Protein AF-A0A940IV79-F1 (afdb_monomer)

Secondary structure (DSSP, 8-state):
-EEEEE-HHHHHHHHTT--HHHHHHHHHHHHHHHHHTT--EEEEE---HHHHTTSS--HHHHHHHHHHHHTT---EEHHHHHHHH-TTS-HHHHBSSSS-B-TTSTHHHHHHHHHHHHGGG-BPPP--TTGGGTTTEEEEEE--SBSPPEEEE-SS-EEEEB-TTS-EEEE-SEEEEEEEEEE-S-PPPEEEE-SS-EEEEE--BPPTTS-S-SSEEEEE----SSSPPEEESSEEEEEE---SSPPB--TT-B---SPPPP-GGGGGG--EEEEEEEEEE-

Mean predicted aligned error: 5.48 Å

Radius of gyration: 20.77 Å; Cα contacts (8 Å, |Δi|>4): 519; chains: 1; bounding box: 46×50×53 Å

Nearest PDB structures (foldseek):
  5fv7-assembly2_B  TM=5.376E-01  e=2.071E+00  Homo sapiens
  3ac0-assembly1_B  TM=3.856E-01  e=8.839E-01  Kluyveromyces marxianus
  7pjj-assembly1_A  TM=2.877E-01  e=6.137E-01  Streptomyces scabiei 87.22
  2tbv-assembly1_A  TM=2.022E-01  e=6.577E+00  Tomato bushy stunt virus

Sequence (282 aa):
MILWEYSLNEANYFANGLAGRVMMYHNRWLLEICRRRGYRVLPVLLYNKSEATGEEQSLYRGALADLLARYGLHSVDAQQLWLRDFSHLSADVLYRDNPHYSTETDFLRALAQAVLEQASQAVIPEAEAQAARYEGKDLQFLMPSAPTPIRFSNRILDCEIYPFADSLRINMSGRLLACLLLSTHREPPIRFETETQKRGPYAVQISRRESGPQVQLKHLIPWNPVNKPLTVEECLVVSACKVSRKPVVQHTLAWNGACPPETGADAAARGGMIGVLAEVAG

pLDDT: mean 90.5, std 9.29, range [48.69, 97.94]

Structure (mmCIF, N/CA/C/O backbone):
data_AF-A0A940IV79-F1
#
_entry.id   AF-A0A940IV79-F1
#
loop_
_atom_site.group_PDB
_atom_site.id
_atom_site.type_symbol
_atom_site.label_atom_id
_atom_site.label_alt_id
_atom_site.label_comp_id
_atom_site.label_asym_id
_atom_site.label_entity_id
_atom_site.label_seq_id
_atom_site.pdbx_PDB_ins_code
_atom_site.Cartn_x
_atom_site.Cartn_y
_atom_site.Cartn_z
_atom_site.occupancy
_atom_site.B_iso_or_equiv
_atom_site.auth_seq_id
_atom_site.auth_comp_id
_atom_site.auth_asym_id
_atom_site.auth_atom_id
_atom_site.pdbx_PDB_model_num
ATOM 1 N N . MET A 1 1 ? -7.058 -11.419 -15.614 1.00 87.00 1 MET A N 1
ATOM 2 C CA . MET A 1 1 ? -5.588 -11.279 -15.540 1.00 87.00 1 MET A CA 1
ATOM 3 C C . MET A 1 1 ? -5.284 -10.039 -14.727 1.00 87.00 1 MET A C 1
ATOM 5 O O . MET A 1 1 ? -6.031 -9.077 -14.847 1.00 87.00 1 MET A O 1
ATOM 9 N N . ILE A 1 2 ? -4.243 -10.078 -13.904 1.00 94.12 2 ILE A N 1
ATOM 10 C CA . ILE A 1 2 ? -3.758 -8.954 -13.107 1.00 94.12 2 ILE A CA 1
ATOM 11 C C . ILE A 1 2 ? -2.389 -8.561 -13.658 1.00 94.12 2 ILE A C 1
ATOM 13 O O . ILE A 1 2 ? -1.451 -9.355 -13.596 1.00 94.12 2 ILE A O 1
ATOM 17 N N . LEU A 1 3 ? -2.293 -7.351 -14.209 1.00 93.44 3 LEU A N 1
ATOM 18 C CA . LEU A 1 3 ? -1.009 -6.699 -14.448 1.00 93.44 3 LEU A CA 1
ATOM 19 C C . LEU A 1 3 ? -0.621 -6.008 -13.148 1.00 93.44 3 LEU A C 1
ATOM 21 O O . LEU A 1 3 ? -1.356 -5.148 -12.663 1.00 93.44 3 LEU A O 1
ATOM 25 N N . TRP A 1 4 ? 0.485 -6.435 -12.554 1.00 93.31 4 TRP A N 1
ATOM 26 C CA . TRP A 1 4 ? 0.929 -5.925 -11.268 1.00 93.31 4 TRP A CA 1
ATOM 27 C C . TRP A 1 4 ? 2.161 -5.052 -11.461 1.00 93.31 4 TRP A C 1
ATOM 29 O O . TRP A 1 4 ? 3.292 -5.527 -11.390 1.00 93.31 4 TRP A O 1
ATOM 39 N N . GLU A 1 5 ? 1.924 -3.772 -11.737 1.00 87.88 5 GLU A N 1
ATOM 40 C CA . GLU A 1 5 ? 2.971 -2.755 -11.712 1.00 87.88 5 GLU A CA 1
ATOM 41 C C . GLU A 1 5 ? 3.428 -2.551 -10.269 1.00 87.88 5 GLU A C 1
ATOM 43 O O . GLU A 1 5 ? 2.613 -2.270 -9.385 1.00 87.88 5 GLU A O 1
ATOM 48 N N . TYR A 1 6 ? 4.719 -2.743 -10.011 1.00 75.12 6 TYR A N 1
ATOM 49 C CA . TYR A 1 6 ? 5.217 -2.715 -8.645 1.00 75.12 6 TYR A CA 1
ATOM 50 C C . TYR A 1 6 ? 6.645 -2.191 -8.549 1.00 75.12 6 TYR A C 1
ATOM 52 O O . TYR A 1 6 ? 7.464 -2.532 -9.407 1.00 75.12 6 TYR A O 1
ATOM 60 N N . SER A 1 7 ? 6.924 -1.410 -7.481 1.00 69.12 7 SER A N 1
ATOM 61 C CA . SER A 1 7 ? 8.199 -1.287 -6.725 1.00 69.12 7 SER A CA 1
ATOM 62 C C . SER A 1 7 ? 8.635 0.134 -6.338 1.00 69.12 7 SER A C 1
ATOM 64 O O . SER A 1 7 ? 9.401 0.272 -5.384 1.00 69.12 7 SER A O 1
ATOM 66 N N . LEU A 1 8 ? 8.193 1.181 -7.044 1.00 74.62 8 LEU A N 1
ATOM 67 C CA . LEU A 1 8 ? 8.747 2.532 -6.857 1.00 74.62 8 LEU A CA 1
ATOM 68 C C . LEU A 1 8 ? 8.451 3.092 -5.460 1.00 74.62 8 LEU A C 1
ATOM 70 O O . LEU A 1 8 ? 9.335 3.609 -4.776 1.00 74.62 8 LEU A O 1
ATOM 74 N N . ASN A 1 9 ? 7.203 2.959 -5.009 1.00 79.12 9 ASN A N 1
ATOM 75 C CA . ASN A 1 9 ? 6.800 3.456 -3.697 1.00 79.12 9 ASN A CA 1
ATOM 76 C C . ASN A 1 9 ? 7.264 2.520 -2.583 1.00 79.12 9 ASN A C 1
ATOM 78 O O . ASN A 1 9 ? 7.611 2.972 -1.496 1.00 79.12 9 ASN A O 1
ATOM 82 N N . GLU A 1 10 ? 7.305 1.219 -2.837 1.00 82.75 10 GLU A N 1
ATOM 83 C CA . GLU A 1 10 ? 7.652 0.205 -1.850 1.00 82.75 10 GLU A CA 1
ATOM 84 C C . GLU A 1 10 ? 9.136 0.190 -1.506 1.00 82.75 10 GLU A C 1
ATOM 86 O O . GLU A 1 10 ? 9.466 0.101 -0.322 1.00 82.75 10 GLU A O 1
ATOM 91 N N . ALA A 1 11 ? 10.020 0.387 -2.487 1.00 82.12 11 ALA A N 1
ATOM 92 C CA . ALA A 1 11 ? 11.431 0.648 -2.218 1.00 82.12 11 ALA A CA 1
ATOM 93 C C . ALA A 1 11 ? 11.591 1.867 -1.291 1.00 82.12 11 ALA A C 1
ATOM 95 O O . ALA A 1 11 ? 12.295 1.795 -0.283 1.00 82.12 11 ALA A O 1
ATOM 96 N N . ASN A 1 12 ? 10.832 2.938 -1.543 1.00 83.12 12 ASN A N 1
ATOM 97 C CA . ASN A 1 12 ? 10.834 4.134 -0.703 1.00 83.12 12 ASN A CA 1
ATOM 98 C C . ASN A 1 12 ? 10.272 3.871 0.714 1.00 83.12 12 ASN A C 1
ATOM 100 O O . ASN A 1 12 ? 10.849 4.328 1.699 1.00 83.12 12 ASN A O 1
ATOM 104 N N . TYR A 1 13 ? 9.187 3.100 0.864 1.00 86.88 13 TYR A N 1
ATOM 105 C CA . TYR A 1 13 ? 8.686 2.683 2.184 1.00 86.88 13 TYR A CA 1
ATOM 106 C C . TYR A 1 13 ? 9.716 1.851 2.953 1.00 86.88 13 TYR A C 1
ATOM 108 O O . TYR A 1 13 ? 9.898 2.063 4.154 1.00 86.88 13 TYR A O 1
ATOM 116 N N . PHE A 1 14 ? 10.395 0.927 2.272 1.00 86.75 14 PHE A N 1
ATOM 117 C CA . PHE A 1 14 ? 11.437 0.095 2.862 1.00 86.75 14 PHE A CA 1
ATOM 118 C C . PHE A 1 14 ? 12.630 0.936 3.335 1.00 86.75 14 PHE A C 1
ATOM 120 O O . PHE A 1 14 ? 13.034 0.822 4.494 1.00 86.75 14 PHE A O 1
ATOM 127 N N . ALA A 1 15 ? 13.134 1.835 2.483 1.00 85.00 15 ALA A N 1
ATOM 128 C CA . ALA A 1 15 ? 14.218 2.761 2.813 1.00 85.00 15 ALA A CA 1
ATOM 129 C C . ALA A 1 15 ? 13.878 3.664 4.015 1.00 85.00 15 ALA A C 1
ATOM 131 O O . ALA A 1 15 ? 14.752 4.011 4.807 1.00 85.00 15 ALA A O 1
ATOM 132 N N . ASN A 1 16 ? 12.592 3.975 4.212 1.00 86.25 16 ASN A N 1
ATOM 133 C CA . ASN A 1 16 ? 12.091 4.785 5.325 1.00 86.25 16 ASN A CA 1
ATOM 134 C C . ASN A 1 16 ? 11.555 3.953 6.509 1.00 86.25 16 ASN A C 1
ATOM 136 O O . ASN A 1 16 ? 10.731 4.422 7.300 1.00 86.25 16 ASN A O 1
ATOM 140 N N . GLY A 1 17 ? 12.042 2.719 6.668 1.00 86.12 17 GLY A N 1
ATOM 141 C CA . GLY A 1 17 ? 11.885 1.940 7.898 1.00 86.12 17 GLY A CA 1
ATOM 142 C C . GLY A 1 17 ? 10.661 1.025 7.958 1.00 86.12 17 GLY A C 1
ATOM 143 O O . GLY A 1 17 ? 10.423 0.407 9.002 1.00 86.12 17 GLY A O 1
ATOM 144 N N . LEU A 1 18 ? 9.893 0.875 6.872 1.00 89.00 18 LEU A N 1
ATOM 145 C CA . LEU A 1 18 ? 8.909 -0.203 6.799 1.00 89.00 18 LEU A CA 1
ATOM 146 C C . LEU A 1 18 ? 9.639 -1.546 6.691 1.00 89.00 18 LEU A C 1
ATOM 148 O O . LEU A 1 18 ? 10.423 -1.790 5.777 1.00 89.00 18 LEU A O 1
ATOM 152 N N . ALA A 1 19 ? 9.370 -2.452 7.628 1.00 90.69 19 ALA A N 1
ATOM 153 C CA . ALA A 1 19 ? 10.053 -3.736 7.650 1.00 90.69 19 ALA A CA 1
ATOM 154 C C . ALA A 1 19 ? 9.708 -4.568 6.402 1.00 90.69 19 ALA A C 1
ATOM 156 O O . ALA A 1 19 ? 8.548 -4.927 6.197 1.00 90.69 19 ALA A O 1
ATOM 157 N N . GLY A 1 20 ? 10.716 -4.987 5.631 1.00 89.44 20 GLY A N 1
ATOM 158 C CA . GLY A 1 20 ? 10.512 -5.787 4.412 1.00 89.44 20 GLY A CA 1
ATOM 159 C C . GLY A 1 20 ? 9.700 -7.067 4.638 1.00 89.44 20 GLY A C 1
ATOM 160 O O . GLY A 1 20 ? 8.902 -7.458 3.793 1.00 89.44 20 GLY A O 1
ATOM 161 N N . ARG A 1 21 ? 9.791 -7.683 5.827 1.00 90.31 21 ARG A N 1
ATOM 162 C CA . ARG A 1 21 ? 8.959 -8.845 6.195 1.00 90.31 21 ARG A CA 1
ATOM 163 C C . ARG A 1 21 ? 7.459 -8.530 6.206 1.00 90.31 21 ARG A C 1
ATOM 165 O O . ARG A 1 21 ? 6.665 -9.412 5.892 1.00 90.31 21 ARG A O 1
ATOM 172 N N . VAL A 1 22 ? 7.078 -7.310 6.581 1.00 92.25 22 VAL A N 1
ATOM 173 C CA . VAL A 1 22 ? 5.685 -6.844 6.568 1.00 92.25 22 VAL A CA 1
ATOM 174 C C . VAL A 1 22 ? 5.217 -6.679 5.128 1.00 92.25 22 VAL A C 1
ATOM 176 O O . VAL A 1 22 ? 4.200 -7.251 4.753 1.00 92.25 22 VAL A O 1
ATOM 179 N N . MET A 1 23 ? 6.009 -6.011 4.291 1.00 90.56 23 MET A N 1
ATOM 180 C CA . MET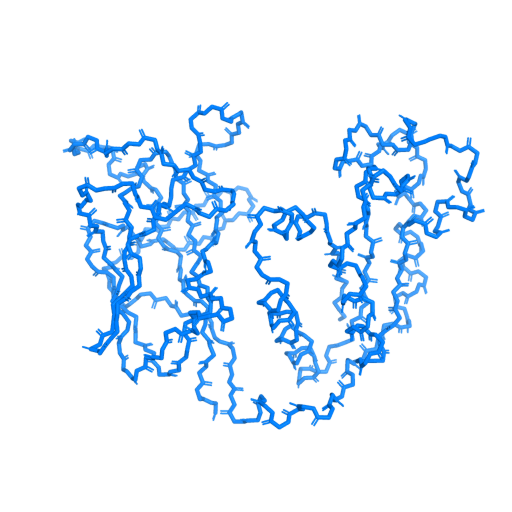 A 1 23 ? 5.701 -5.836 2.868 1.00 90.56 23 MET A CA 1
ATOM 181 C C . MET A 1 23 ? 5.559 -7.181 2.147 1.00 90.56 23 MET A C 1
ATOM 183 O O . MET A 1 23 ? 4.545 -7.448 1.509 1.00 90.56 23 MET A O 1
ATOM 187 N N . MET A 1 24 ? 6.517 -8.089 2.350 1.00 91.69 24 MET A N 1
ATOM 188 C CA . MET A 1 24 ? 6.461 -9.451 1.813 1.00 91.69 24 MET A CA 1
ATOM 189 C C . MET A 1 24 ? 5.250 -10.235 2.318 1.00 91.69 24 MET A C 1
ATOM 191 O O . MET A 1 24 ? 4.769 -11.138 1.641 1.00 91.69 24 MET A O 1
ATOM 195 N N . TYR A 1 25 ? 4.762 -9.945 3.522 1.00 92.94 25 TYR A N 1
ATOM 196 C CA . TYR A 1 25 ? 3.557 -10.582 4.031 1.00 92.94 25 TYR A CA 1
ATOM 197 C C . TYR A 1 25 ? 2.295 -10.087 3.305 1.00 92.94 25 TYR A C 1
ATOM 199 O O . TYR A 1 25 ? 1.450 -10.909 2.957 1.00 92.94 25 TYR A O 1
ATOM 207 N N . HIS A 1 26 ? 2.197 -8.787 3.015 1.00 92.94 26 HIS A N 1
ATOM 208 C CA . HIS A 1 26 ? 1.109 -8.232 2.205 1.00 92.94 26 HIS A CA 1
ATOM 209 C C . HIS A 1 26 ? 1.152 -8.734 0.753 1.00 92.94 26 HIS A C 1
ATOM 211 O O . HIS A 1 26 ? 0.119 -9.136 0.222 1.00 92.94 26 HIS A O 1
ATOM 217 N N . ASN A 1 27 ? 2.336 -8.816 0.140 1.00 93.00 27 ASN A N 1
ATOM 218 C CA . ASN A 1 27 ? 2.473 -9.339 -1.224 1.00 93.00 27 ASN A CA 1
ATOM 219 C C . ASN A 1 27 ? 2.078 -10.815 -1.320 1.00 93.00 27 ASN A C 1
ATOM 221 O O . ASN A 1 27 ? 1.390 -11.201 -2.257 1.00 93.00 27 ASN A O 1
ATOM 225 N N . ARG A 1 28 ? 2.430 -11.644 -0.328 1.00 94.00 28 ARG A N 1
ATOM 226 C CA . ARG A 1 28 ? 1.947 -13.034 -0.290 1.00 94.00 28 ARG A CA 1
ATOM 227 C C . ARG A 1 28 ? 0.422 -13.118 -0.212 1.00 94.00 28 ARG A C 1
ATOM 229 O O . ARG A 1 28 ? -0.157 -13.979 -0.857 1.00 94.00 28 ARG A O 1
ATOM 236 N N . TRP A 1 29 ? -0.230 -12.223 0.533 1.00 94.12 29 TRP A N 1
ATOM 237 C CA . TRP A 1 29 ? -1.694 -12.158 0.566 1.00 94.12 29 TRP A CA 1
ATOM 238 C C . TRP A 1 29 ? -2.297 -11.826 -0.803 1.00 94.12 29 TRP A C 1
ATOM 240 O O . TRP A 1 29 ? -3.264 -12.470 -1.202 1.00 94.12 29 TRP A O 1
ATOM 250 N N . LEU A 1 30 ? -1.711 -10.880 -1.546 1.00 93.88 30 LEU A N 1
ATOM 251 C CA . LEU A 1 30 ? -2.116 -10.595 -2.927 1.00 93.88 30 LEU A CA 1
ATOM 252 C C . LEU A 1 30 ? -2.011 -11.851 -3.806 1.00 93.88 30 LEU A C 1
ATOM 254 O O . LEU A 1 30 ? -2.980 -12.217 -4.469 1.00 93.88 30 LEU A O 1
ATOM 258 N N . LEU A 1 31 ? -0.861 -12.530 -3.777 1.00 94.81 31 LEU A N 1
ATOM 259 C CA . LEU A 1 31 ? -0.633 -13.736 -4.576 1.00 94.81 31 LEU A CA 1
ATOM 260 C C . LEU A 1 31 ? -1.580 -14.876 -4.184 1.00 94.81 31 LEU A C 1
ATOM 262 O O . LEU A 1 31 ? -2.115 -15.553 -5.060 1.00 94.81 31 LEU A O 1
ATOM 266 N N . GLU A 1 32 ? -1.855 -15.044 -2.892 1.00 94.88 32 GLU A N 1
ATOM 267 C CA . GLU A 1 32 ? -2.803 -16.040 -2.392 1.00 94.88 32 GLU A CA 1
ATOM 268 C C . GLU A 1 32 ? -4.239 -15.750 -2.855 1.00 94.88 32 GLU A C 1
ATOM 270 O O . GLU A 1 32 ? -4.947 -16.664 -3.282 1.00 94.88 32 GLU A O 1
ATOM 275 N N . ILE A 1 33 ? -4.670 -14.484 -2.845 1.00 94.00 33 ILE A N 1
ATOM 276 C CA . ILE A 1 33 ? -5.974 -14.082 -3.395 1.00 94.00 33 ILE A CA 1
ATOM 277 C C . ILE A 1 33 ? -6.039 -14.401 -4.888 1.00 94.00 33 ILE A C 1
ATOM 279 O O . ILE A 1 33 ? -7.025 -14.980 -5.351 1.00 94.00 33 ILE A O 1
ATOM 283 N N . CYS A 1 34 ? -4.998 -14.044 -5.644 1.00 95.69 34 CYS A N 1
ATOM 284 C CA . CYS A 1 34 ? -4.926 -14.336 -7.070 1.00 95.69 34 CYS A CA 1
ATOM 285 C C . CYS A 1 34 ? -5.004 -15.841 -7.335 1.00 95.69 34 CYS A C 1
ATOM 287 O O . CYS A 1 34 ? -5.813 -16.263 -8.158 1.00 95.69 34 CYS A O 1
ATOM 289 N N . ARG A 1 35 ? -4.248 -16.654 -6.591 1.00 95.19 35 ARG A N 1
ATOM 290 C CA . ARG A 1 35 ? -4.275 -18.115 -6.696 1.00 95.19 35 ARG A CA 1
ATOM 291 C C . ARG A 1 35 ? -5.670 -18.678 -6.440 1.00 95.19 35 ARG A C 1
ATOM 293 O O . ARG A 1 35 ? -6.202 -19.392 -7.286 1.00 95.19 35 ARG A O 1
ATOM 300 N N . ARG A 1 36 ? -6.288 -18.333 -5.306 1.00 93.44 36 ARG A N 1
ATOM 301 C CA . ARG A 1 36 ? -7.626 -18.829 -4.925 1.00 93.44 36 ARG A CA 1
ATOM 302 C C . ARG A 1 36 ? -8.706 -18.466 -5.930 1.00 93.44 36 ARG A C 1
ATOM 304 O O . ARG A 1 36 ? -9.619 -19.252 -6.153 1.00 93.44 36 ARG A O 1
ATOM 311 N N . ARG A 1 37 ? -8.608 -17.276 -6.524 1.00 94.81 37 ARG A N 1
ATOM 312 C CA . ARG A 1 37 ? -9.565 -16.784 -7.524 1.00 94.81 37 ARG A CA 1
ATOM 313 C C . ARG A 1 37 ? -9.222 -17.205 -8.955 1.00 94.81 37 ARG A C 1
ATOM 315 O O . ARG A 1 37 ? -9.928 -16.812 -9.878 1.00 94.81 37 ARG A O 1
ATOM 322 N N . GLY A 1 38 ? -8.146 -17.968 -9.163 1.00 96.06 38 GLY A N 1
ATOM 323 C CA . GLY A 1 38 ? -7.696 -18.379 -10.494 1.00 96.06 38 GLY A CA 1
ATOM 324 C C . GLY A 1 38 ? -7.222 -17.216 -11.373 1.00 96.06 38 GLY A C 1
ATOM 325 O O . GLY A 1 38 ? -7.258 -17.295 -12.602 1.00 96.06 38 GLY A O 1
ATOM 326 N N . TYR A 1 39 ? -6.795 -16.105 -10.771 1.00 97.38 39 TYR A N 1
ATOM 327 C CA . TYR A 1 39 ? -6.276 -14.963 -11.506 1.00 97.38 39 TYR A CA 1
ATOM 328 C C . TYR A 1 39 ? -4.827 -15.185 -11.918 1.00 97.38 39 TYR A C 1
ATOM 330 O O . TYR A 1 39 ? -3.935 -15.331 -11.087 1.00 97.38 39 TYR A O 1
ATOM 338 N N . ARG A 1 40 ? -4.601 -15.122 -13.232 1.00 97.50 40 ARG A N 1
ATOM 339 C CA . ARG A 1 40 ? -3.268 -15.057 -13.834 1.00 97.50 40 ARG A CA 1
ATOM 340 C C . ARG A 1 40 ? -2.622 -13.705 -13.528 1.00 97.50 40 ARG A C 1
ATOM 342 O O . ARG A 1 40 ? -3.280 -12.683 -13.744 1.00 97.50 40 ARG A O 1
ATOM 349 N N . VAL A 1 41 ? -1.376 -13.702 -13.066 1.00 97.50 41 VAL A N 1
ATOM 350 C CA . VAL A 1 41 ? -0.611 -12.516 -12.658 1.00 97.50 41 VAL A CA 1
ATOM 351 C C . VAL A 1 41 ? 0.608 -12.348 -13.563 1.00 97.50 41 VAL A C 1
ATOM 353 O O . VAL A 1 41 ? 1.312 -13.318 -13.836 1.00 97.50 41 VAL A O 1
ATOM 356 N N . LEU A 1 42 ? 0.855 -11.113 -14.004 1.00 97.31 42 LEU A N 1
ATOM 357 C CA . LEU A 1 42 ? 2.105 -10.690 -14.635 1.00 97.31 42 LEU A CA 1
ATOM 358 C C . LEU A 1 42 ? 2.669 -9.493 -13.854 1.00 97.31 42 LEU A C 1
ATOM 360 O O . LEU A 1 42 ? 2.128 -8.389 -13.963 1.00 97.31 42 LEU A O 1
ATOM 364 N N . PRO A 1 43 ? 3.717 -9.694 -13.042 1.00 96.50 43 PRO A N 1
ATOM 365 C CA . PRO A 1 43 ? 4.470 -8.605 -12.439 1.00 96.50 43 PRO A CA 1
ATOM 366 C C . PRO A 1 43 ? 5.181 -7.761 -13.504 1.00 96.50 43 PRO A C 1
ATOM 368 O O . PRO A 1 43 ? 5.817 -8.295 -14.415 1.00 96.50 43 PRO A O 1
ATOM 371 N N . VAL A 1 44 ? 5.107 -6.441 -13.351 1.00 95.88 44 VAL A N 1
ATOM 372 C CA . VAL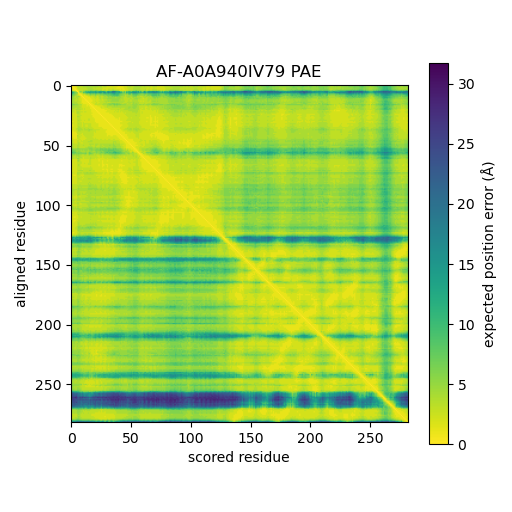 A 1 44 ? 5.842 -5.455 -14.149 1.00 95.88 44 VAL A CA 1
ATOM 373 C C . VAL A 1 44 ? 6.746 -4.680 -13.195 1.00 95.88 44 VAL A C 1
ATOM 375 O O . VAL A 1 44 ? 6.272 -3.913 -12.354 1.00 95.88 44 VAL A O 1
ATOM 378 N N . LEU A 1 45 ? 8.051 -4.931 -13.288 1.00 94.38 45 LEU A N 1
ATOM 379 C CA . LEU A 1 45 ? 9.061 -4.358 -12.405 1.00 94.38 45 LEU A CA 1
ATOM 380 C C . LEU A 1 45 ? 9.564 -3.041 -12.989 1.00 94.38 45 LEU A C 1
ATOM 382 O O . LEU A 1 45 ? 10.259 -3.024 -14.005 1.00 94.38 45 LEU A O 1
ATOM 386 N N . LEU A 1 46 ? 9.213 -1.945 -12.325 1.00 93.44 46 LEU A N 1
ATOM 387 C CA . LEU A 1 46 ? 9.724 -0.605 -12.621 1.00 93.44 46 LEU A CA 1
ATOM 388 C C . LEU A 1 46 ? 10.916 -0.273 -11.726 1.00 93.44 46 LEU A C 1
ATOM 390 O O . LEU A 1 46 ? 11.146 -0.957 -10.738 1.00 93.44 46 LEU A O 1
ATOM 394 N N . TYR A 1 47 ? 11.682 0.763 -12.045 1.00 91.88 47 TYR A N 1
ATOM 395 C CA . TYR A 1 47 ? 12.844 1.176 -11.252 1.00 91.88 47 TYR A CA 1
ATOM 396 C C . TYR A 1 47 ? 12.909 2.692 -11.199 1.00 91.88 47 TYR A C 1
ATOM 398 O O . TYR A 1 47 ? 12.667 3.343 -12.217 1.00 91.88 47 TYR A O 1
ATOM 406 N N . ASN A 1 48 ? 13.226 3.255 -10.033 1.00 91.00 48 ASN A N 1
ATOM 407 C CA . ASN A 1 48 ? 13.594 4.665 -9.982 1.00 91.00 48 ASN A CA 1
ATOM 408 C C . ASN A 1 48 ? 14.996 4.817 -10.606 1.00 91.00 48 ASN A C 1
ATOM 410 O O . ASN A 1 48 ? 15.710 3.828 -10.807 1.00 91.00 48 ASN A O 1
ATOM 414 N N . LYS A 1 49 ? 15.385 6.043 -10.948 1.00 92.56 49 LYS A N 1
ATOM 415 C CA . LYS A 1 49 ? 16.670 6.303 -11.600 1.00 92.56 49 LYS A CA 1
ATOM 416 C C . LYS A 1 49 ? 17.846 5.786 -10.759 1.00 92.56 49 LYS A C 1
ATOM 418 O O . LYS A 1 49 ? 18.703 5.108 -11.315 1.00 92.56 49 LYS A O 1
ATOM 423 N N . SER A 1 50 ? 17.863 6.055 -9.449 1.00 90.50 50 SER A N 1
ATOM 424 C CA . SER A 1 50 ? 18.952 5.652 -8.543 1.00 90.50 50 SER A CA 1
ATOM 425 C C . SER A 1 50 ? 19.129 4.131 -8.436 1.00 90.50 50 SER A C 1
ATOM 427 O O . SER A 1 50 ? 20.256 3.639 -8.429 1.00 90.50 50 SER A O 1
ATOM 429 N N . GLU A 1 51 ? 18.042 3.361 -8.397 1.00 89.44 51 GLU A N 1
ATOM 430 C CA . GLU A 1 51 ? 18.074 1.895 -8.438 1.00 89.44 51 GLU A CA 1
ATOM 431 C C . GLU A 1 51 ? 18.544 1.401 -9.812 1.00 89.44 51 GLU A C 1
ATOM 433 O O . GLU A 1 51 ? 19.365 0.487 -9.900 1.00 89.44 51 GLU A O 1
ATOM 438 N N . ALA A 1 52 ? 18.043 2.008 -10.893 1.00 89.88 52 ALA A N 1
ATOM 439 C CA . ALA A 1 52 ? 18.346 1.579 -12.253 1.00 89.88 52 ALA A CA 1
ATOM 440 C C . ALA A 1 52 ? 19.821 1.808 -12.634 1.00 89.88 52 ALA A C 1
ATOM 442 O O . ALA A 1 52 ? 20.375 1.017 -13.401 1.00 89.88 52 ALA A O 1
ATOM 443 N N . THR A 1 53 ? 20.462 2.851 -12.093 1.00 90.38 53 THR A N 1
ATOM 444 C CA . THR A 1 53 ? 21.896 3.145 -12.281 1.00 90.38 53 THR A CA 1
ATOM 445 C C . THR A 1 53 ? 22.807 2.440 -11.274 1.00 90.38 53 THR A C 1
ATOM 447 O O . THR A 1 53 ? 24.026 2.466 -11.437 1.00 90.38 53 THR A O 1
ATOM 450 N N . GLY A 1 54 ? 22.244 1.791 -10.250 1.00 87.50 54 GLY A N 1
ATOM 451 C CA . GLY A 1 54 ? 23.002 1.131 -9.186 1.00 87.50 54 GLY A CA 1
ATOM 452 C C . GLY A 1 54 ? 23.560 2.077 -8.117 1.00 87.50 54 GLY A C 1
ATOM 453 O O . GLY A 1 54 ? 24.345 1.636 -7.277 1.00 87.50 54 GLY A O 1
ATOM 454 N N . GLU A 1 55 ? 23.156 3.351 -8.117 1.00 87.12 55 GLU A N 1
ATOM 455 C CA . GLU A 1 55 ? 23.463 4.308 -7.043 1.00 87.12 55 GLU A CA 1
ATOM 456 C C . GLU A 1 55 ? 22.816 3.892 -5.714 1.00 87.12 55 GLU A C 1
ATOM 458 O O . GLU A 1 55 ? 23.388 4.110 -4.645 1.00 87.12 55 GLU A O 1
ATOM 463 N N . GLU A 1 56 ? 21.645 3.255 -5.777 1.00 84.25 56 GLU A N 1
ATOM 464 C CA . GLU A 1 56 ? 20.930 2.725 -4.621 1.00 84.25 56 GLU A CA 1
ATOM 465 C C . GLU A 1 56 ? 20.700 1.216 -4.756 1.00 84.25 56 GLU A C 1
ATOM 467 O O . GLU A 1 56 ? 20.139 0.730 -5.738 1.00 84.25 56 GLU A O 1
ATOM 472 N N . GLN A 1 57 ? 21.104 0.457 -3.735 1.00 81.75 57 GLN A N 1
ATOM 473 C CA . GLN A 1 57 ? 20.817 -0.973 -3.653 1.00 81.75 57 GLN A CA 1
ATOM 474 C C . GLN A 1 57 ? 19.613 -1.227 -2.750 1.00 81.75 57 GLN A C 1
ATOM 476 O O . GLN A 1 57 ? 19.670 -1.077 -1.528 1.00 81.75 57 GLN A O 1
ATOM 481 N N . SER A 1 58 ? 18.521 -1.679 -3.354 1.00 81.62 58 SER A N 1
ATOM 482 C CA . SER A 1 58 ? 17.287 -1.989 -2.645 1.00 81.62 58 SER A CA 1
ATOM 483 C C . SER A 1 58 ? 17.248 -3.467 -2.250 1.00 81.62 58 SER A C 1
ATOM 485 O O . SER A 1 58 ? 16.941 -4.340 -3.062 1.00 81.62 58 SER A O 1
ATOM 487 N N . LEU A 1 59 ? 17.514 -3.773 -0.971 1.00 83.06 59 LEU A N 1
ATOM 488 C CA . LEU A 1 59 ? 17.385 -5.140 -0.419 1.00 83.06 59 LEU A CA 1
ATOM 489 C C . LEU A 1 59 ? 15.980 -5.727 -0.625 1.00 83.06 59 LEU A C 1
ATOM 491 O O . LEU A 1 59 ? 15.789 -6.944 -0.664 1.00 83.06 59 LEU A O 1
ATOM 495 N N . TYR A 1 60 ? 14.991 -4.850 -0.773 1.00 86.00 60 TYR A N 1
ATOM 496 C CA . TYR A 1 60 ? 13.624 -5.208 -1.096 1.00 86.00 60 TYR A CA 1
ATOM 497 C C . TYR A 1 60 ? 13.506 -5.938 -2.450 1.00 86.00 60 TYR A C 1
ATOM 499 O O . TYR A 1 60 ? 12.704 -6.865 -2.570 1.00 86.00 60 TYR A O 1
ATOM 507 N N . ARG A 1 61 ? 14.333 -5.586 -3.446 1.00 86.81 61 ARG A N 1
ATOM 508 C CA . ARG A 1 61 ? 14.313 -6.187 -4.793 1.00 86.81 61 ARG A CA 1
ATOM 509 C C . ARG A 1 61 ? 14.653 -7.665 -4.774 1.00 86.81 61 ARG A C 1
ATOM 511 O O . ARG A 1 61 ? 13.909 -8.454 -5.347 1.00 86.81 61 ARG A O 1
ATOM 518 N N . GLY A 1 62 ? 15.720 -8.038 -4.066 1.00 88.44 62 GLY A N 1
ATOM 519 C CA . GLY A 1 62 ? 16.103 -9.443 -3.910 1.00 88.44 62 GLY A CA 1
ATOM 520 C C . GLY A 1 62 ? 14.978 -10.255 -3.266 1.00 88.44 62 GLY A C 1
ATOM 521 O O . GLY A 1 62 ? 14.563 -11.280 -3.797 1.00 88.44 62 GLY A O 1
ATOM 522 N N . ALA A 1 63 ? 14.386 -9.731 -2.188 1.00 90.06 63 ALA A N 1
ATOM 523 C CA . ALA A 1 63 ? 13.269 -10.394 -1.515 1.00 90.06 63 ALA A CA 1
ATOM 524 C C . ALA A 1 63 ? 12.021 -10.543 -2.409 1.00 90.06 63 ALA A C 1
ATOM 526 O O . ALA A 1 63 ? 11.327 -11.560 -2.318 1.00 90.06 63 ALA A O 1
ATOM 527 N N . LEU A 1 64 ? 11.729 -9.547 -3.255 1.00 91.94 64 LEU A N 1
ATOM 528 C CA . LEU A 1 64 ? 10.632 -9.607 -4.219 1.00 91.94 64 LEU A CA 1
ATOM 529 C C . LEU A 1 64 ? 10.923 -10.618 -5.334 1.00 91.94 64 LEU A C 1
ATOM 531 O O . LEU A 1 64 ? 10.055 -11.436 -5.619 1.00 91.94 64 LEU A O 1
ATOM 535 N N . ALA A 1 65 ? 12.121 -10.607 -5.921 1.00 92.00 65 ALA A N 1
ATOM 536 C CA . ALA A 1 65 ? 12.519 -11.563 -6.955 1.00 92.00 65 ALA A CA 1
ATOM 537 C C . ALA A 1 65 ? 12.406 -13.009 -6.448 1.00 92.00 65 ALA A C 1
ATOM 539 O O . ALA A 1 65 ? 11.760 -13.843 -7.083 1.00 92.00 65 ALA A O 1
ATOM 540 N N . ASP A 1 66 ? 12.914 -13.274 -5.241 1.00 92.56 66 ASP A N 1
ATOM 541 C CA . ASP A 1 66 ? 12.783 -14.577 -4.589 1.00 92.56 66 ASP A CA 1
ATOM 542 C C . ASP A 1 66 ? 11.315 -14.957 -4.347 1.00 92.56 66 ASP A C 1
ATOM 544 O O . ASP A 1 66 ? 10.943 -16.128 -4.425 1.00 92.56 66 ASP A O 1
ATOM 548 N N . LEU A 1 67 ? 10.463 -13.984 -4.002 1.00 93.00 67 LEU A N 1
ATOM 549 C CA . LEU A 1 67 ? 9.032 -14.218 -3.828 1.00 93.00 67 LEU A CA 1
ATOM 550 C C . LEU A 1 67 ? 8.361 -14.586 -5.151 1.00 93.00 67 LEU A C 1
ATOM 552 O O . LEU A 1 67 ? 7.627 -15.566 -5.178 1.00 93.00 67 LEU A O 1
ATOM 556 N N . LEU A 1 68 ? 8.613 -13.841 -6.226 1.00 94.44 68 LEU A N 1
ATOM 557 C CA . LEU A 1 68 ? 8.034 -14.124 -7.540 1.00 94.44 68 LEU A CA 1
ATOM 558 C C . LEU A 1 68 ? 8.441 -15.516 -8.033 1.00 94.44 68 LEU A C 1
ATOM 560 O O . LEU A 1 68 ? 7.575 -16.301 -8.416 1.00 94.44 68 LEU A O 1
ATOM 564 N N . ALA A 1 69 ? 9.727 -15.860 -7.910 1.00 94.56 69 ALA A N 1
ATOM 565 C CA . ALA A 1 69 ? 10.246 -17.170 -8.289 1.00 94.56 69 ALA A CA 1
ATOM 566 C C . ALA A 1 69 ? 9.576 -18.316 -7.511 1.00 94.56 69 ALA A C 1
ATOM 568 O O . ALA A 1 69 ? 9.169 -19.309 -8.108 1.00 94.56 69 ALA A O 1
ATOM 569 N N . ARG A 1 70 ? 9.389 -18.170 -6.189 1.00 93.50 70 ARG A N 1
ATOM 570 C CA . ARG A 1 70 ? 8.705 -19.185 -5.360 1.00 93.50 70 ARG A CA 1
ATOM 571 C C . ARG A 1 70 ? 7.238 -19.415 -5.730 1.00 93.50 70 ARG A C 1
ATOM 573 O O . ARG A 1 70 ? 6.703 -20.456 -5.372 1.00 93.50 70 ARG A O 1
ATOM 580 N N . TYR A 1 71 ? 6.594 -18.450 -6.381 1.00 94.69 71 TYR A N 1
ATOM 581 C CA . TYR A 1 71 ? 5.205 -18.548 -6.838 1.00 94.69 71 TYR A CA 1
ATOM 582 C C . TYR A 1 71 ? 5.110 -18.854 -8.344 1.00 94.69 71 TYR A C 1
ATOM 584 O O . TYR A 1 71 ? 4.027 -18.731 -8.917 1.00 94.69 71 TYR A O 1
ATOM 592 N N . GLY A 1 72 ? 6.224 -19.227 -8.989 1.00 95.12 72 GLY A N 1
ATOM 593 C CA . GLY A 1 72 ? 6.267 -19.572 -10.413 1.00 95.12 72 GLY A CA 1
ATOM 594 C C . GLY A 1 72 ? 6.018 -18.385 -11.349 1.00 95.12 72 GLY A C 1
ATOM 595 O O . GLY A 1 72 ? 5.591 -18.576 -12.484 1.00 95.12 72 GLY A O 1
ATOM 596 N N . LEU A 1 73 ? 6.225 -17.148 -10.886 1.00 95.44 73 LEU A N 1
ATOM 597 C CA . LEU A 1 73 ? 5.918 -15.947 -11.661 1.00 95.44 73 LEU A CA 1
ATOM 598 C C . LEU A 1 73 ? 7.128 -15.470 -12.468 1.00 95.44 73 LEU A C 1
ATOM 600 O O . LEU A 1 73 ? 8.207 -15.244 -11.923 1.00 95.44 73 LEU A O 1
ATOM 604 N N . HIS A 1 74 ? 6.903 -15.224 -13.757 1.00 93.88 74 HIS A N 1
ATOM 605 C CA . HIS A 1 74 ? 7.812 -14.476 -14.625 1.00 93.88 74 HIS A CA 1
ATOM 606 C C . HIS A 1 74 ? 7.404 -13.006 -14.655 1.00 93.88 74 HIS A C 1
ATOM 608 O O . HIS A 1 74 ? 6.215 -12.706 -14.577 1.00 93.88 74 HIS A O 1
ATOM 614 N N . SER A 1 75 ? 8.366 -12.096 -14.782 1.00 95.25 75 SER A N 1
ATOM 615 C CA . SER A 1 75 ? 8.118 -10.654 -14.755 1.00 95.25 75 SER A CA 1
ATOM 616 C C . SER A 1 75 ? 8.628 -9.953 -16.004 1.00 95.25 75 SER A C 1
ATOM 618 O O . SER A 1 75 ? 9.678 -10.313 -16.533 1.00 95.25 75 SER A O 1
ATOM 620 N N . VAL A 1 76 ? 7.943 -8.880 -16.395 1.00 96.44 76 VAL A N 1
ATOM 621 C CA . VAL A 1 76 ? 8.491 -7.897 -17.335 1.00 96.44 76 VAL A CA 1
ATOM 622 C C . VAL A 1 76 ? 9.354 -6.927 -16.544 1.00 96.44 76 VAL A C 1
ATOM 624 O O . VAL A 1 76 ? 8.860 -6.273 -15.628 1.00 96.44 76 VAL A O 1
ATOM 627 N N . ASP A 1 77 ? 10.636 -6.841 -16.882 1.00 95.00 77 ASP A N 1
ATOM 628 C CA . ASP A 1 77 ? 11.603 -6.012 -16.167 1.00 95.00 77 ASP A CA 1
ATOM 629 C C . ASP A 1 77 ? 12.011 -4.793 -17.009 1.00 95.00 77 ASP A C 1
ATOM 631 O O . ASP A 1 77 ? 12.599 -4.923 -18.087 1.00 95.00 77 ASP A O 1
ATOM 635 N N . ALA A 1 78 ? 11.688 -3.596 -16.513 1.00 95.12 78 ALA A N 1
ATOM 636 C CA . ALA A 1 78 ? 11.972 -2.344 -17.206 1.00 95.12 78 ALA A CA 1
ATOM 637 C C . ALA A 1 78 ? 13.479 -2.046 -17.310 1.00 95.12 78 ALA A C 1
ATOM 639 O O . ALA A 1 78 ? 13.913 -1.473 -18.308 1.00 95.12 78 ALA A O 1
ATOM 640 N N . GLN A 1 79 ? 14.291 -2.449 -16.327 1.00 93.81 79 GLN A N 1
ATOM 641 C CA . GLN A 1 79 ? 15.742 -2.264 -16.379 1.00 93.81 79 GLN A CA 1
ATOM 642 C C . GLN A 1 79 ? 16.363 -3.189 -17.430 1.00 93.81 79 GLN A C 1
ATOM 644 O O . GLN A 1 79 ? 17.193 -2.745 -18.219 1.00 93.81 79 GLN A O 1
ATOM 649 N N . GLN A 1 80 ? 15.927 -4.449 -17.507 1.00 95.06 80 GLN A N 1
ATOM 650 C CA . GLN A 1 80 ? 16.391 -5.363 -18.556 1.00 95.06 80 GLN A CA 1
ATOM 651 C C . GLN A 1 80 ? 16.002 -4.872 -19.953 1.00 95.06 80 GLN A C 1
ATOM 653 O O . GLN A 1 80 ? 16.825 -4.921 -20.866 1.00 95.06 80 GLN A O 1
ATOM 658 N N . LEU A 1 81 ? 14.777 -4.360 -20.118 1.00 96.81 81 LEU A N 1
ATOM 659 C CA . LEU A 1 81 ? 14.344 -3.747 -21.375 1.00 96.81 81 LEU A CA 1
ATOM 660 C C . LEU A 1 81 ? 15.221 -2.545 -21.741 1.00 96.81 81 LEU A C 1
ATOM 662 O O . LEU A 1 81 ? 15.645 -2.424 -22.891 1.00 96.81 81 LEU A O 1
ATOM 666 N N . TRP A 1 82 ? 15.520 -1.680 -20.766 1.00 96.88 82 TRP A N 1
ATOM 667 C CA . TRP A 1 82 ? 16.399 -0.537 -20.982 1.00 96.88 82 TRP A CA 1
ATOM 668 C C . TRP A 1 82 ? 17.782 -0.989 -21.452 1.00 96.88 82 TRP A C 1
ATOM 670 O O . TRP A 1 82 ? 18.237 -0.555 -22.505 1.00 96.88 82 TRP A O 1
ATOM 680 N N . LEU A 1 83 ? 18.421 -1.909 -20.729 1.00 95.94 83 LEU A N 1
ATOM 681 C CA . LEU A 1 83 ? 19.761 -2.396 -21.061 1.00 95.94 83 LEU A CA 1
ATOM 682 C C . LEU A 1 83 ? 19.823 -3.106 -22.422 1.00 95.94 83 LEU A C 1
ATOM 684 O O . LEU A 1 83 ? 20.841 -3.023 -23.108 1.00 95.94 83 LEU A O 1
ATOM 688 N N . ARG A 1 84 ? 18.751 -3.798 -22.822 1.00 96.94 84 ARG A N 1
ATOM 689 C CA . ARG A 1 84 ? 18.698 -4.545 -24.083 1.00 96.94 84 ARG A CA 1
ATOM 690 C C . ARG A 1 84 ? 18.454 -3.641 -25.292 1.00 96.94 84 ARG A C 1
ATOM 692 O O . ARG A 1 84 ? 19.221 -3.702 -26.248 1.00 96.94 84 ARG A O 1
ATOM 699 N N . ASP A 1 85 ? 17.419 -2.802 -25.237 1.00 97.44 85 ASP A N 1
ATOM 700 C CA . ASP A 1 85 ? 16.891 -2.112 -26.426 1.00 97.44 85 ASP A CA 1
ATOM 701 C C . ASP A 1 85 ? 17.132 -0.592 -26.398 1.00 97.44 85 ASP A C 1
ATOM 703 O O . ASP A 1 85 ? 17.127 0.069 -27.436 1.00 97.44 85 ASP A O 1
ATOM 707 N N . PHE A 1 86 ? 17.383 -0.023 -25.216 1.00 97.31 86 PHE A N 1
ATOM 708 C CA . PHE A 1 86 ? 17.515 1.422 -24.998 1.00 97.31 86 PHE A CA 1
ATOM 709 C C . PHE A 1 86 ? 18.840 1.812 -24.323 1.00 97.31 86 PHE A C 1
ATOM 711 O O . PHE A 1 86 ? 18.953 2.910 -23.785 1.00 97.31 86 PHE A O 1
ATOM 718 N N . SER A 1 87 ? 19.870 0.959 -24.370 1.00 95.56 87 SER A N 1
ATOM 719 C CA . SER A 1 87 ? 21.177 1.213 -23.729 1.00 95.56 87 SER A CA 1
ATOM 720 C C . SER A 1 87 ? 21.931 2.416 -24.302 1.00 95.56 87 SER A C 1
ATOM 722 O O . SER A 1 87 ? 22.862 2.921 -23.681 1.00 95.56 87 SER A O 1
ATOM 724 N N . HIS A 1 88 ? 21.508 2.905 -25.469 1.00 96.12 88 HIS A N 1
ATOM 725 C CA . HIS A 1 88 ? 21.973 4.155 -26.064 1.00 96.12 88 HIS A CA 1
ATOM 726 C C . HIS A 1 88 ? 21.443 5.407 -25.337 1.00 96.12 88 HIS A C 1
ATOM 728 O O . HIS A 1 88 ? 22.017 6.484 -25.492 1.00 96.12 88 HIS A O 1
ATOM 734 N N . LEU A 1 89 ? 20.361 5.290 -24.557 1.00 96.50 89 LEU A N 1
ATOM 735 C CA . LEU A 1 89 ? 19.847 6.367 -23.715 1.00 96.50 89 LEU A CA 1
ATOM 736 C C . LEU A 1 89 ? 20.593 6.384 -22.382 1.00 96.50 89 LEU A C 1
ATOM 738 O O . LEU A 1 89 ? 20.634 5.380 -21.668 1.00 96.50 89 LEU A O 1
ATOM 742 N N . SER A 1 90 ? 21.127 7.548 -22.011 1.00 96.56 90 SER A N 1
ATOM 743 C CA . SER A 1 90 ? 21.611 7.763 -20.650 1.00 96.56 90 SER A CA 1
ATOM 744 C C . SER A 1 90 ? 20.443 7.796 -19.660 1.00 96.56 90 SER A C 1
ATOM 746 O O . SER A 1 90 ? 19.299 8.087 -20.022 1.00 96.56 90 SER A O 1
ATOM 748 N N . ALA A 1 91 ? 20.738 7.556 -18.381 1.00 95.69 91 ALA A N 1
ATOM 749 C CA . ALA A 1 91 ? 19.738 7.628 -17.317 1.00 95.69 91 ALA A CA 1
ATOM 750 C C . ALA A 1 91 ? 19.043 9.003 -17.254 1.00 95.69 91 ALA A C 1
ATOM 752 O O . ALA A 1 91 ? 17.846 9.074 -17.003 1.00 95.69 91 ALA A O 1
ATOM 753 N N . ASP A 1 92 ? 19.774 10.090 -17.521 1.00 96.50 92 ASP A N 1
ATOM 754 C CA . ASP A 1 92 ? 19.234 11.459 -17.538 1.00 96.50 92 ASP A CA 1
ATOM 755 C C . ASP A 1 92 ? 18.240 11.717 -18.676 1.00 96.50 92 ASP A C 1
ATOM 757 O O . ASP A 1 92 ? 17.418 12.622 -18.576 1.00 96.50 92 ASP A O 1
ATOM 761 N N . VAL A 1 93 ? 18.313 10.947 -19.764 1.00 97.00 93 VAL A N 1
ATOM 762 C CA . VAL A 1 93 ? 17.356 11.038 -20.876 1.00 97.00 93 VAL A CA 1
ATOM 763 C C . VAL A 1 93 ? 16.167 10.113 -20.635 1.00 97.00 93 VAL A C 1
ATOM 765 O O . VAL A 1 93 ? 15.026 10.473 -20.926 1.00 97.00 93 VAL A O 1
ATOM 768 N N . LEU A 1 94 ? 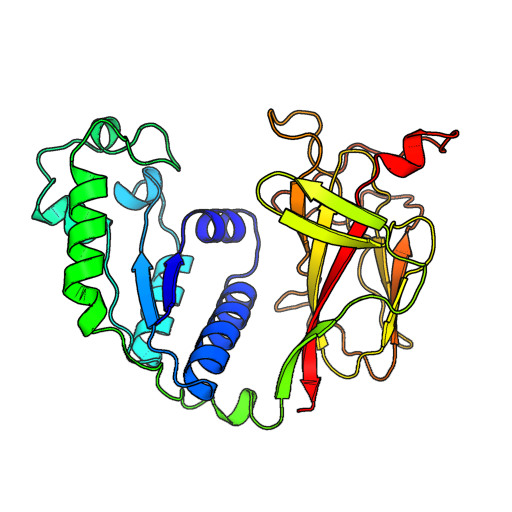16.423 8.924 -20.083 1.00 96.75 94 LEU A N 1
ATOM 769 C CA . LEU A 1 94 ? 15.388 7.939 -19.784 1.00 96.75 94 LEU A CA 1
ATOM 770 C C . LEU A 1 94 ? 14.436 8.401 -18.671 1.00 96.75 94 LEU A C 1
ATOM 772 O O . LEU A 1 94 ? 13.259 8.043 -18.684 1.00 96.75 94 LEU A O 1
ATOM 776 N N . TYR A 1 95 ? 14.928 9.195 -17.721 1.00 96.69 95 TYR A N 1
ATOM 777 C CA . TYR A 1 95 ? 14.184 9.662 -16.555 1.00 96.69 95 TYR A CA 1
ATOM 778 C C . TYR A 1 95 ? 14.014 11.181 -16.568 1.00 96.69 95 TYR A C 1
ATOM 780 O O . TYR A 1 95 ? 14.972 11.917 -16.773 1.00 96.69 95 TYR A O 1
ATOM 788 N N . ARG A 1 96 ? 12.799 11.662 -16.279 1.00 95.69 96 ARG A N 1
ATOM 789 C CA . ARG A 1 96 ? 12.539 13.096 -16.060 1.00 95.69 96 ARG A CA 1
ATOM 790 C C . ARG A 1 96 ? 13.072 13.549 -14.702 1.00 95.69 96 ARG A C 1
ATOM 792 O O . ARG A 1 96 ? 13.607 14.642 -14.556 1.00 95.69 96 ARG A O 1
ATOM 799 N N . ASP A 1 97 ? 12.856 12.713 -13.698 1.00 92.25 97 ASP A N 1
ATOM 800 C CA . ASP A 1 97 ? 13.282 12.886 -12.315 1.00 92.25 97 ASP A CA 1
ATOM 801 C C . ASP A 1 97 ? 13.475 11.487 -11.697 1.00 92.25 97 ASP A C 1
ATOM 803 O O . ASP A 1 97 ? 13.273 10.483 -12.379 1.00 92.25 97 ASP A O 1
ATOM 807 N N . ASN A 1 98 ? 13.906 11.387 -10.434 1.00 90.12 98 ASN A N 1
ATOM 808 C CA . ASN A 1 98 ? 14.235 10.078 -9.856 1.00 90.12 98 ASN A CA 1
ATOM 809 C C . ASN A 1 98 ? 13.079 9.048 -9.948 1.00 90.12 98 ASN A C 1
ATOM 811 O O . ASN A 1 98 ? 13.328 7.941 -10.420 1.00 90.12 98 ASN A O 1
ATOM 815 N N . PRO A 1 99 ? 11.831 9.357 -9.538 1.00 89.56 99 PRO A N 1
ATOM 816 C CA . PRO A 1 99 ? 10.726 8.397 -9.630 1.00 89.56 99 PRO A CA 1
ATOM 817 C C . PRO A 1 99 ? 10.046 8.288 -11.005 1.00 89.56 99 PRO A C 1
ATOM 819 O O . PRO A 1 99 ? 9.324 7.313 -11.211 1.00 89.56 99 PRO A O 1
ATOM 822 N N . HIS A 1 100 ? 10.208 9.245 -11.927 1.00 91.88 100 HIS A N 1
ATOM 823 C CA . HIS A 1 100 ? 9.441 9.263 -13.180 1.00 91.88 100 HIS A CA 1
AT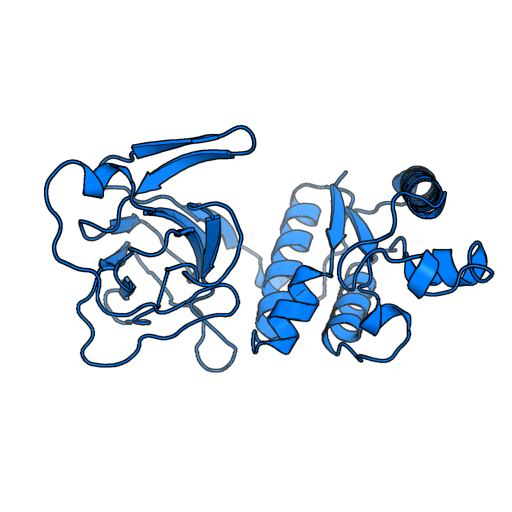OM 824 C C . HIS A 1 100 ? 10.305 9.062 -14.430 1.00 91.88 100 HIS A C 1
ATOM 826 O O . HIS A 1 100 ? 11.203 9.853 -14.728 1.00 91.88 100 HIS A O 1
ATOM 832 N N . TYR A 1 101 ? 9.939 8.061 -15.234 1.00 94.69 101 TYR A N 1
ATOM 833 C CA . TYR A 1 101 ? 10.411 7.927 -16.613 1.00 94.69 101 TYR A CA 1
ATOM 834 C C . TYR A 1 101 ? 10.038 9.157 -17.454 1.00 94.69 101 TYR A C 1
ATOM 836 O O . TYR A 1 101 ? 8.986 9.773 -17.263 1.00 94.69 101 TYR A O 1
ATOM 844 N N . SER A 1 102 ? 10.901 9.499 -18.405 1.00 95.88 102 SER A N 1
ATOM 845 C CA . SER A 1 102 ? 10.646 10.537 -19.397 1.00 95.88 102 SER A CA 1
ATOM 846 C C . SER A 1 102 ? 9.584 10.090 -20.403 1.00 95.88 102 SER A C 1
ATOM 848 O O . SER A 1 102 ? 9.660 8.999 -20.971 1.00 95.88 102 SER A O 1
ATOM 850 N N . THR A 1 103 ? 8.609 10.964 -20.663 1.00 95.75 103 THR A N 1
ATOM 851 C CA . THR A 1 103 ? 7.590 10.775 -21.710 1.00 95.75 103 THR A CA 1
ATOM 852 C C . THR A 1 103 ? 8.075 11.179 -23.099 1.00 95.75 103 THR A C 1
ATOM 854 O O . THR A 1 103 ? 7.364 10.948 -24.070 1.00 95.75 103 THR A O 1
ATOM 857 N N . GLU A 1 104 ? 9.277 11.749 -23.202 1.00 96.38 104 GLU A N 1
ATOM 858 C CA . GLU A 1 104 ? 9.867 12.223 -24.463 1.00 96.38 104 GLU A CA 1
ATOM 859 C C . GLU A 1 104 ? 10.638 11.121 -25.210 1.00 96.38 104 GLU A C 1
ATOM 861 O O . GLU A 1 104 ? 11.255 11.369 -26.242 1.00 96.38 104 GLU A O 1
ATOM 866 N N . THR A 1 105 ? 10.634 9.896 -24.680 1.00 95.12 105 THR A N 1
ATOM 867 C CA . THR A 1 105 ? 11.305 8.733 -25.270 1.00 95.12 105 THR A CA 1
ATOM 868 C C . THR A 1 105 ? 10.281 7.673 -25.664 1.00 95.12 105 THR A C 1
ATOM 870 O O . THR A 1 105 ? 9.203 7.580 -25.073 1.00 95.12 105 THR A O 1
ATOM 873 N N . ASP A 1 106 ? 10.636 6.795 -26.603 1.00 97.06 106 ASP A N 1
ATOM 874 C CA . ASP A 1 106 ? 9.790 5.650 -26.967 1.00 97.06 106 ASP A CA 1
ATOM 875 C C . ASP A 1 106 ? 9.814 4.512 -25.928 1.00 97.06 106 ASP A C 1
ATOM 877 O O . ASP A 1 106 ? 9.113 3.509 -26.088 1.00 97.06 106 ASP A O 1
ATOM 881 N N . PHE A 1 107 ? 10.570 4.661 -24.833 1.00 97.69 107 PHE A N 1
ATOM 882 C CA . PHE A 1 107 ? 10.755 3.614 -23.829 1.00 97.69 107 PHE A CA 1
ATOM 883 C C . PHE A 1 107 ? 9.437 3.151 -23.200 1.00 97.69 107 PHE A C 1
ATOM 885 O O . PHE A 1 107 ? 9.170 1.954 -23.148 1.00 97.69 107 PHE A O 1
ATOM 892 N N . LEU A 1 108 ? 8.573 4.076 -22.764 1.00 96.06 108 LEU A N 1
ATOM 893 C CA . LEU A 1 108 ? 7.293 3.716 -22.136 1.00 96.06 108 LEU A CA 1
ATOM 894 C C . LEU A 1 108 ? 6.358 2.980 -23.104 1.00 96.06 108 LEU A C 1
ATOM 896 O O . LEU A 1 108 ? 5.639 2.065 -22.701 1.00 96.06 108 LEU A O 1
ATOM 900 N N . ARG A 1 109 ? 6.396 3.343 -24.393 1.00 97.44 109 ARG A N 1
ATOM 901 C CA . ARG A 1 109 ? 5.645 2.649 -25.445 1.00 97.44 109 ARG A CA 1
ATOM 902 C C . ARG A 1 109 ? 6.187 1.234 -25.649 1.00 97.44 109 ARG A C 1
ATOM 904 O O . ARG A 1 109 ? 5.398 0.295 -25.707 1.00 97.44 109 ARG A O 1
ATOM 911 N N . ALA A 1 110 ? 7.507 1.076 -25.718 1.00 97.81 110 ALA A N 1
ATOM 912 C CA . ALA A 1 110 ? 8.145 -0.232 -25.839 1.00 97.81 110 ALA A CA 1
ATOM 913 C C . ALA A 1 110 ? 7.902 -1.115 -24.607 1.00 97.81 110 ALA A C 1
ATOM 915 O O . ALA A 1 110 ? 7.635 -2.305 -24.752 1.00 97.81 110 ALA A O 1
ATOM 916 N N . LEU A 1 111 ? 7.907 -0.539 -23.401 1.00 97.25 111 LEU A N 1
ATOM 917 C CA . LEU A 1 111 ? 7.572 -1.251 -22.171 1.00 97.25 111 LEU A CA 1
ATOM 918 C C . LEU A 1 111 ? 6.124 -1.743 -22.191 1.00 97.25 111 LEU A C 1
ATOM 920 O O . LEU A 1 111 ? 5.877 -2.917 -21.928 1.00 97.25 111 LEU A O 1
ATOM 924 N N . ALA A 1 112 ? 5.173 -0.882 -22.559 1.00 97.00 112 ALA A N 1
ATOM 925 C CA . ALA A 1 112 ? 3.776 -1.281 -22.706 1.00 97.00 112 ALA A CA 1
ATOM 926 C C . ALA A 1 112 ? 3.609 -2.407 -23.743 1.00 97.00 112 ALA A C 1
ATOM 928 O O . ALA A 1 112 ? 2.883 -3.368 -23.494 1.00 97.00 112 ALA A O 1
ATOM 929 N N . GLN A 1 113 ? 4.320 -2.328 -24.871 1.00 97.69 113 GLN A N 1
ATOM 930 C CA . GLN A 1 113 ? 4.320 -3.371 -25.896 1.00 97.69 113 GLN A CA 1
ATOM 931 C C . GLN A 1 113 ? 4.878 -4.700 -25.360 1.00 97.69 113 GLN A C 1
ATOM 933 O O . GLN A 1 113 ? 4.233 -5.736 -25.512 1.00 97.69 113 GLN A O 1
ATOM 938 N N . ALA A 1 114 ? 6.010 -4.670 -24.653 1.00 97.31 114 ALA A N 1
ATOM 939 C CA . ALA A 1 114 ? 6.598 -5.856 -24.030 1.00 97.31 114 ALA A CA 1
ATOM 940 C C . ALA A 1 114 ? 5.652 -6.499 -22.998 1.00 97.31 114 ALA A C 1
ATOM 942 O O . ALA A 1 114 ? 5.555 -7.726 -22.925 1.00 97.31 114 ALA A O 1
ATOM 943 N N . VAL A 1 115 ? 4.914 -5.685 -22.231 1.00 97.25 115 VAL A N 1
ATOM 944 C CA . VAL A 1 115 ? 3.871 -6.168 -21.310 1.00 97.25 115 VAL A CA 1
ATOM 945 C C . VAL A 1 115 ? 2.737 -6.858 -22.063 1.00 97.25 115 VAL A C 1
ATOM 947 O O . VAL A 1 115 ? 2.302 -7.928 -21.643 1.00 97.25 115 VAL A O 1
ATOM 950 N N . LEU A 1 116 ? 2.267 -6.292 -23.176 1.00 96.50 116 LEU A N 1
ATOM 951 C CA . LEU A 1 116 ? 1.198 -6.894 -23.978 1.00 96.50 116 LEU A CA 1
ATOM 952 C C . LEU A 1 116 ? 1.628 -8.219 -24.621 1.00 96.50 116 LEU A C 1
ATOM 954 O O . LEU A 1 116 ? 0.859 -9.179 -24.609 1.00 96.50 116 LEU A O 1
ATOM 958 N N . GLU A 1 117 ? 2.856 -8.299 -25.127 1.00 96.25 117 GLU A N 1
ATOM 959 C CA . GLU A 1 117 ? 3.411 -9.523 -25.717 1.00 96.25 117 GLU A CA 1
ATOM 960 C C . GLU A 1 117 ? 3.534 -10.649 -24.680 1.00 96.25 117 GLU A C 1
ATOM 962 O O . GLU A 1 117 ? 3.162 -11.798 -24.939 1.00 96.25 117 GLU A O 1
ATOM 967 N N . GLN A 1 118 ? 3.978 -10.309 -23.467 1.00 96.38 118 GLN A N 1
ATOM 968 C CA . GLN A 1 118 ? 4.147 -11.265 -22.371 1.00 96.38 118 GLN A CA 1
ATOM 969 C C . GLN A 1 118 ? 2.870 -11.506 -21.556 1.00 96.38 118 GLN A C 1
ATOM 971 O O . GLN A 1 118 ? 2.826 -12.436 -20.754 1.00 96.38 118 GLN A O 1
ATOM 976 N N . ALA A 1 119 ? 1.788 -10.752 -21.778 1.00 95.19 119 ALA A N 1
ATOM 977 C CA . ALA A 1 119 ? 0.510 -10.945 -21.085 1.00 95.19 119 ALA A CA 1
ATOM 978 C C . ALA A 1 119 ? -0.020 -12.382 -21.228 1.00 95.19 119 ALA A C 1
ATOM 980 O O . ALA A 1 119 ? -0.583 -12.955 -20.292 1.00 95.19 119 ALA A O 1
ATOM 981 N N . SER A 1 120 ? 0.218 -12.998 -22.389 1.00 93.38 120 SER A N 1
ATOM 982 C CA . SER A 1 120 ? -0.132 -14.395 -22.662 1.00 93.38 120 SER A CA 1
ATOM 983 C C . SER A 1 120 ? 0.615 -15.406 -21.780 1.00 93.38 120 SER A C 1
ATOM 985 O O . SER A 1 120 ? 0.120 -16.519 -21.602 1.00 93.38 120 SER A O 1
ATOM 987 N N . GLN A 1 121 ? 1.747 -15.015 -21.189 1.00 94.12 121 GLN A N 1
ATOM 988 C CA . GLN A 1 121 ? 2.582 -15.819 -20.293 1.00 94.12 121 GLN A CA 1
ATOM 989 C C . GLN A 1 121 ? 2.245 -15.624 -18.810 1.00 94.12 121 GLN A C 1
ATOM 991 O O . GLN A 1 121 ? 2.799 -16.328 -17.975 1.00 94.12 121 GLN A O 1
ATOM 996 N N . ALA A 1 122 ? 1.326 -14.715 -18.456 1.00 96.75 122 ALA A N 1
ATOM 997 C CA . ALA A 1 122 ? 0.865 -14.559 -17.076 1.00 96.75 122 ALA A CA 1
ATOM 998 C C . ALA A 1 122 ? 0.386 -15.911 -16.519 1.00 96.75 122 ALA A C 1
ATOM 1000 O O . ALA A 1 122 ? -0.344 -16.630 -17.203 1.00 96.75 122 ALA A O 1
ATOM 1001 N N . VAL A 1 123 ? 0.710 -16.266 -15.280 1.00 96.75 123 VAL A N 1
ATOM 1002 C CA . VAL A 1 123 ? 0.288 -17.555 -14.695 1.00 96.75 123 VAL A CA 1
ATOM 1003 C C . VAL A 1 123 ? -0.469 -17.353 -13.397 1.00 96.75 123 VAL A C 1
ATOM 1005 O O . VAL A 1 123 ? -0.379 -16.303 -12.762 1.00 96.75 123 VAL A O 1
ATOM 1008 N N . ILE A 1 124 ? -1.288 -18.335 -13.029 1.00 97.38 124 ILE A N 1
ATOM 1009 C CA . ILE A 1 124 ? -1.893 -18.361 -11.696 1.00 97.38 124 ILE A CA 1
ATOM 1010 C C . ILE A 1 124 ? -0.750 -18.648 -10.711 1.00 97.38 124 ILE A C 1
ATOM 1012 O O . ILE A 1 124 ? -0.045 -19.630 -10.938 1.00 97.38 124 ILE A O 1
ATOM 1016 N N . PRO A 1 125 ? -0.543 -17.830 -9.660 1.00 96.19 125 PRO A N 1
ATOM 1017 C CA . PRO A 1 125 ? 0.543 -18.052 -8.710 1.00 96.19 125 PRO A CA 1
ATOM 1018 C C . PRO A 1 125 ? 0.484 -19.458 -8.106 1.00 96.19 125 PRO A C 1
ATOM 1020 O O . PRO A 1 125 ? -0.588 -19.916 -7.704 1.00 96.19 125 PRO A O 1
ATOM 1023 N N . GLU A 1 126 ? 1.625 -20.134 -8.021 1.00 94.19 126 GLU A N 1
ATOM 1024 C CA . GLU A 1 126 ? 1.704 -21.474 -7.442 1.00 94.19 126 GLU A CA 1
ATOM 1025 C C . GLU A 1 126 ? 1.456 -21.460 -5.925 1.00 94.19 126 GLU A C 1
ATOM 1027 O O . GLU A 1 126 ? 1.603 -20.442 -5.243 1.00 94.19 126 GLU A O 1
ATOM 1032 N N . ALA A 1 127 ? 1.060 -22.609 -5.375 1.00 84.38 127 ALA A N 1
ATOM 1033 C CA . ALA A 1 127 ? 0.956 -22.765 -3.931 1.00 84.38 127 ALA A CA 1
ATOM 1034 C C . ALA A 1 127 ? 2.363 -22.889 -3.324 1.00 84.38 127 ALA A C 1
ATOM 1036 O O . ALA A 1 127 ? 3.063 -23.871 -3.555 1.00 84.38 127 ALA A O 1
ATOM 1037 N N . GLU A 1 128 ? 2.772 -21.914 -2.509 1.00 79.81 128 GLU A N 1
ATOM 1038 C CA . GLU A 1 128 ? 4.002 -22.025 -1.716 1.00 79.81 128 GLU A CA 1
ATOM 1039 C C . GLU A 1 128 ? 3.862 -23.180 -0.703 1.00 79.81 128 GLU A C 1
ATOM 1041 O O . GLU A 1 128 ? 2.766 -23.469 -0.223 1.00 79.81 128 GLU A O 1
ATOM 1046 N N . ALA A 1 129 ? 4.969 -23.793 -0.269 1.00 67.81 129 ALA A N 1
ATOM 1047 C CA . ALA A 1 129 ? 4.954 -24.789 0.817 1.00 67.81 129 ALA A CA 1
ATOM 1048 C C . ALA A 1 129 ? 4.294 -24.265 2.117 1.00 67.81 129 ALA A C 1
ATOM 1050 O O . ALA A 1 129 ? 3.856 -25.038 2.965 1.00 67.81 129 ALA A O 1
ATOM 1051 N N . GLN A 1 130 ? 4.198 -22.939 2.271 1.00 65.88 130 GLN A N 1
ATOM 1052 C CA . GLN A 1 130 ? 3.492 -22.266 3.362 1.00 65.88 130 GLN A CA 1
ATOM 1053 C C . GLN A 1 130 ? 2.005 -21.992 3.068 1.00 65.88 130 GLN A C 1
ATOM 1055 O O . GLN A 1 130 ? 1.395 -21.236 3.819 1.00 65.88 130 GLN A O 1
ATOM 1060 N N . ALA A 1 131 ? 1.394 -22.578 2.032 1.00 68.94 131 ALA A N 1
ATOM 1061 C CA . ALA A 1 131 ? -0.023 -22.385 1.696 1.00 68.94 131 ALA A CA 1
ATOM 1062 C C . ALA A 1 131 ? -0.961 -22.682 2.883 1.00 68.94 131 ALA A C 1
ATOM 1064 O O . ALA A 1 131 ? -1.925 -21.947 3.105 1.00 68.94 131 ALA A O 1
ATOM 1065 N N . ALA A 1 132 ? -0.602 -23.658 3.727 1.00 76.56 132 ALA A N 1
ATOM 1066 C CA . ALA A 1 132 ? -1.298 -23.971 4.979 1.00 76.56 132 ALA A CA 1
ATOM 1067 C C . ALA A 1 132 ? -1.423 -22.763 5.935 1.00 76.56 132 ALA A C 1
ATOM 1069 O O . ALA A 1 132 ? -2.318 -22.705 6.772 1.00 76.56 132 ALA A O 1
ATOM 1070 N N . ARG A 1 133 ? -0.558 -21.744 5.816 1.00 86.12 133 ARG A N 1
ATOM 1071 C CA . ARG A 1 133 ? -0.630 -20.516 6.627 1.00 86.12 133 ARG A CA 1
ATOM 1072 C C . ARG A 1 133 ? -1.924 -19.736 6.406 1.00 86.12 133 ARG A C 1
ATOM 1074 O O . ARG A 1 133 ? -2.361 -19.034 7.327 1.00 86.12 133 ARG A O 1
ATOM 1081 N N . TYR A 1 134 ? -2.449 -19.785 5.189 1.00 90.56 134 TYR A N 1
ATOM 1082 C CA . TYR A 1 134 ? -3.619 -19.023 4.767 1.00 90.56 134 TYR A CA 1
ATOM 1083 C C . TYR A 1 134 ? -4.894 -19.867 4.797 1.00 90.56 134 TYR A C 1
ATOM 1085 O O . TYR A 1 134 ? -5.985 -19.318 4.669 1.00 90.56 134 TYR A O 1
ATOM 1093 N N . GLU A 1 135 ? -4.776 -21.183 4.954 1.00 89.44 135 GLU A N 1
ATOM 1094 C CA . GLU A 1 135 ? -5.912 -22.095 5.042 1.00 89.44 135 GLU A CA 1
ATOM 1095 C C . GLU A 1 135 ? -6.874 -21.684 6.168 1.00 89.44 135 GLU A C 1
ATOM 1097 O O . GLU A 1 135 ? -6.440 -21.300 7.256 1.00 89.44 135 GLU A O 1
ATOM 1102 N N . GLY A 1 136 ? -8.179 -21.692 5.872 1.00 90.25 136 GLY A N 1
ATOM 1103 C CA . GLY A 1 136 ? -9.226 -21.250 6.803 1.00 90.25 136 GLY A CA 1
ATOM 1104 C C . GLY A 1 136 ? -9.186 -19.759 7.159 1.00 90.25 136 GLY A C 1
ATOM 1105 O O . GLY A 1 136 ? -9.750 -19.353 8.172 1.00 90.25 136 GLY A O 1
ATOM 1106 N N . LYS A 1 137 ? -8.478 -18.933 6.381 1.00 94.25 137 LYS A N 1
ATOM 1107 C CA . LYS A 1 137 ? -8.402 -17.482 6.591 1.00 94.25 137 LYS A CA 1
ATOM 1108 C C . LYS A 1 137 ? -8.785 -16.731 5.340 1.00 94.25 137 LYS A C 1
ATOM 1110 O O . LYS A 1 137 ? -8.461 -17.175 4.242 1.00 94.25 137 LYS A O 1
ATOM 1115 N N . ASP A 1 138 ? -9.356 -15.554 5.508 1.00 95.38 138 ASP A N 1
ATOM 1116 C CA . ASP A 1 138 ? -9.675 -14.639 4.420 1.00 95.38 138 ASP A CA 1
ATOM 1117 C C . ASP A 1 138 ? -9.083 -13.250 4.679 1.00 95.38 138 ASP A C 1
ATOM 1119 O O . ASP A 1 138 ? -8.763 -12.891 5.815 1.00 95.38 138 ASP A O 1
ATOM 1123 N N . LEU A 1 139 ? -8.911 -12.471 3.614 1.00 96.38 139 LEU A N 1
ATOM 1124 C CA . LEU A 1 139 ? -8.490 -11.081 3.699 1.00 96.38 139 LEU A CA 1
ATOM 1125 C C . LEU A 1 139 ? -9.683 -10.186 3.383 1.00 96.38 139 LEU A C 1
ATOM 1127 O O . LEU A 1 139 ? -10.147 -10.136 2.245 1.00 96.38 139 LEU A O 1
ATOM 1131 N N . GLN A 1 140 ? -10.146 -9.443 4.381 1.00 96.31 140 GLN A N 1
ATOM 1132 C CA . GLN A 1 140 ? -11.339 -8.616 4.258 1.00 96.31 140 GLN A CA 1
ATOM 1133 C C . GLN A 1 140 ? -11.033 -7.146 4.493 1.00 96.31 140 GLN A C 1
ATOM 1135 O O . GLN A 1 140 ? -10.204 -6.775 5.328 1.00 96.31 140 GLN A O 1
ATOM 1140 N N . PHE A 1 141 ? -11.731 -6.308 3.733 1.00 96.81 141 PHE A N 1
ATOM 1141 C CA . PHE A 1 141 ? -11.804 -4.883 3.990 1.00 96.81 141 PHE A CA 1
ATOM 1142 C C . PHE A 1 141 ? -13.068 -4.606 4.801 1.00 96.81 141 PHE A C 1
ATOM 1144 O O . PHE A 1 141 ? -14.174 -4.872 4.336 1.00 96.81 141 PHE A O 1
ATOM 1151 N N . LEU A 1 142 ? -12.891 -4.115 6.023 1.00 97.12 142 LEU A N 1
ATOM 1152 C CA . LEU A 1 142 ? -13.959 -3.932 6.999 1.00 97.12 142 LEU A CA 1
ATOM 1153 C C . LEU A 1 142 ? -14.123 -2.446 7.307 1.00 97.12 142 LEU A C 1
ATOM 1155 O O . LEU A 1 142 ? -13.147 -1.738 7.561 1.00 97.12 142 LEU A O 1
ATOM 1159 N N . MET A 1 143 ? -15.365 -1.978 7.293 1.00 96.62 143 MET A N 1
ATOM 1160 C CA . MET A 1 143 ? -15.722 -0.589 7.579 1.00 96.62 143 MET A CA 1
ATOM 1161 C C . MET A 1 143 ? -16.253 -0.466 9.013 1.00 96.62 143 MET A C 1
ATOM 1163 O O . MET A 1 143 ? -16.756 -1.451 9.565 1.00 96.62 143 MET A O 1
ATOM 1167 N N . PRO A 1 144 ? -16.152 0.714 9.647 1.00 96.12 144 PRO A N 1
ATOM 1168 C CA . PRO A 1 144 ? -16.849 0.973 10.899 1.00 96.12 144 PRO A CA 1
ATOM 1169 C C . PRO A 1 144 ? -18.356 0.757 10.781 1.00 96.12 144 PRO A C 1
ATOM 1171 O O . PRO A 1 144 ? -18.958 1.070 9.760 1.00 96.12 144 PRO A O 1
ATOM 1174 N N . SER A 1 145 ? -18.972 0.268 11.854 1.00 90.00 145 SER A N 1
ATOM 1175 C CA . SER A 1 145 ? -20.430 0.130 11.950 1.00 90.00 145 SER A CA 1
ATOM 1176 C C . SER A 1 145 ? -21.129 1.425 12.378 1.00 90.00 145 SER A C 1
ATOM 1178 O O . SER A 1 145 ? -22.332 1.573 12.177 1.00 90.00 145 SER A O 1
ATOM 1180 N N . ALA A 1 146 ? -20.384 2.352 12.981 1.00 80.25 146 ALA A N 1
ATOM 1181 C CA . ALA A 1 146 ? -20.830 3.673 13.412 1.00 80.25 146 ALA A CA 1
ATOM 1182 C C . ALA A 1 146 ? -19.611 4.598 13.628 1.00 80.25 146 ALA A C 1
ATOM 1184 O O . ALA A 1 146 ? -18.511 4.088 13.897 1.00 80.25 146 ALA A O 1
ATOM 1185 N N . PRO A 1 147 ? -19.783 5.936 13.578 1.00 84.62 147 PRO A N 1
ATOM 1186 C CA . PRO A 1 147 ? -21.003 6.686 13.240 1.00 84.62 147 PRO A CA 1
ATOM 1187 C C . PRO A 1 147 ? -21.311 6.661 11.730 1.00 84.62 147 PRO A C 1
ATOM 1189 O O . PRO A 1 147 ? -20.602 6.012 10.965 1.00 84.62 147 PRO A O 1
ATOM 1192 N N . THR A 1 148 ? -22.380 7.344 11.302 1.00 86.19 148 THR A N 1
ATOM 1193 C CA . THR A 1 148 ? -22.770 7.454 9.885 1.00 86.19 148 THR A CA 1
ATOM 1194 C C . THR A 1 148 ? -21.610 7.986 9.034 1.00 86.19 148 THR A C 1
ATOM 1196 O O . THR A 1 148 ? -21.031 9.017 9.394 1.00 86.19 148 THR A O 1
ATOM 1199 N N . PRO A 1 149 ? -21.271 7.332 7.910 1.00 91.44 149 PRO A N 1
ATOM 1200 C CA . PRO A 1 149 ? -20.205 7.802 7.040 1.00 91.44 149 PRO A CA 1
ATOM 1201 C C . PRO A 1 149 ? -20.564 9.109 6.327 1.00 91.44 149 PRO A C 1
ATOM 1203 O O . PRO A 1 149 ? -21.730 9.431 6.094 1.00 91.44 149 PRO A O 1
ATOM 1206 N N . ILE A 1 150 ? -19.530 9.832 5.907 1.00 91.00 150 ILE A N 1
ATOM 1207 C CA . ILE A 1 150 ? -19.608 10.947 4.963 1.00 91.00 150 ILE A CA 1
ATOM 1208 C C . ILE A 1 150 ? -19.120 10.445 3.603 1.00 91.00 150 ILE A C 1
ATOM 1210 O O . ILE A 1 150 ? -18.156 9.685 3.522 1.00 91.00 150 ILE A O 1
ATOM 1214 N N . ARG A 1 151 ? -19.758 10.875 2.512 1.00 91.75 151 ARG A N 1
ATOM 1215 C CA . ARG A 1 151 ? -19.270 10.570 1.164 1.00 91.75 151 ARG A CA 1
ATOM 1216 C C . ARG A 1 151 ? -18.086 11.470 0.815 1.00 91.75 151 ARG A C 1
ATOM 1218 O O . ARG A 1 151 ? -18.190 12.691 0.899 1.00 91.75 151 ARG A O 1
ATOM 1225 N N . PHE A 1 152 ? -16.995 10.873 0.356 1.00 90.00 152 PHE A N 1
ATOM 1226 C CA . PHE A 1 152 ? -15.897 11.569 -0.300 1.00 90.00 152 PHE A CA 1
ATOM 1227 C C . PHE A 1 152 ? -15.872 11.194 -1.777 1.00 90.00 152 PHE A C 1
ATOM 1229 O O . PHE A 1 152 ? -15.883 10.012 -2.115 1.00 90.00 152 PHE A O 1
ATOM 1236 N N . SER A 1 153 ? -15.794 12.195 -2.651 1.00 90.31 153 SER A N 1
ATOM 1237 C CA . SER A 1 153 ? -15.738 11.972 -4.091 1.00 90.31 153 SER A CA 1
ATOM 1238 C C . SER A 1 153 ? -14.803 12.966 -4.770 1.00 90.31 153 SER A C 1
ATOM 1240 O O . SER A 1 153 ? -14.833 14.166 -4.493 1.00 90.31 153 SER A O 1
A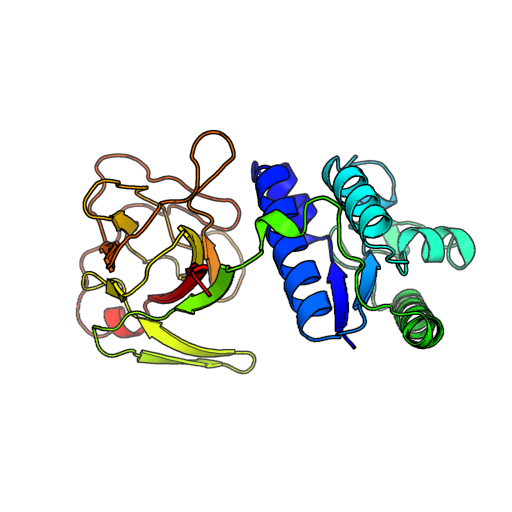TOM 1242 N N . ASN A 1 154 ? -13.964 12.464 -5.668 1.00 86.44 154 ASN A N 1
ATOM 1243 C CA . ASN A 1 154 ? -13.190 13.242 -6.624 1.00 86.44 154 ASN A CA 1
ATOM 1244 C C . ASN A 1 154 ? -13.106 12.472 -7.956 1.00 86.44 154 ASN A C 1
ATOM 1246 O O . ASN A 1 154 ? -13.727 11.428 -8.129 1.00 86.44 154 ASN A O 1
ATOM 1250 N N . ARG A 1 155 ? -12.320 12.965 -8.921 1.00 87.81 155 ARG A N 1
ATOM 1251 C CA . ARG A 1 155 ? -12.194 12.329 -10.247 1.00 87.81 155 ARG A CA 1
ATOM 1252 C C . ARG A 1 155 ? -11.665 10.879 -10.214 1.00 87.81 155 ARG A C 1
ATOM 1254 O O . ARG A 1 155 ? -11.844 10.159 -11.189 1.00 87.81 155 ARG A O 1
ATOM 1261 N N . ILE A 1 156 ? -10.970 10.479 -9.151 1.00 83.00 156 ILE A N 1
ATOM 1262 C CA . ILE A 1 156 ? -10.223 9.216 -9.043 1.00 83.00 156 ILE A CA 1
ATOM 1263 C C . ILE A 1 156 ? -10.845 8.275 -7.999 1.00 83.00 156 ILE A C 1
ATOM 1265 O O . ILE A 1 156 ? -10.755 7.059 -8.144 1.00 83.00 156 ILE A O 1
ATOM 1269 N N . LEU A 1 157 ? -11.457 8.815 -6.945 1.00 88.25 157 LEU A N 1
ATOM 1270 C CA . LEU A 1 157 ? -11.935 8.059 -5.793 1.00 88.25 157 LEU A CA 1
ATOM 1271 C C . LEU A 1 157 ? -13.342 8.498 -5.406 1.00 88.25 157 LEU A C 1
ATOM 1273 O O . LEU A 1 157 ? -13.602 9.691 -5.279 1.00 88.25 157 LEU A O 1
ATOM 1277 N N . ASP A 1 158 ? -14.205 7.521 -5.145 1.00 91.50 158 ASP A N 1
ATOM 1278 C CA . ASP A 1 158 ? -15.560 7.730 -4.651 1.00 91.50 158 ASP A CA 1
ATOM 1279 C C . ASP A 1 158 ? -15.859 6.704 -3.546 1.00 91.50 158 ASP A C 1
ATOM 1281 O O . ASP A 1 158 ? -16.051 5.516 -3.815 1.00 91.50 158 ASP A O 1
ATOM 1285 N N . CYS A 1 159 ? -15.803 7.135 -2.285 1.00 92.94 159 CYS A N 1
ATOM 1286 C CA . CYS A 1 159 ? -15.845 6.248 -1.122 1.00 92.94 159 CYS A CA 1
ATOM 1287 C C . CYS A 1 159 ? -16.537 6.874 0.094 1.00 92.94 159 CYS A C 1
ATOM 1289 O O . CYS A 1 159 ? -16.835 8.065 0.142 1.00 92.94 159 CYS A O 1
ATOM 1291 N N . GLU A 1 160 ? -16.811 6.041 1.091 1.00 93.94 160 GLU A N 1
ATOM 1292 C CA . GLU A 1 160 ? -17.273 6.473 2.407 1.00 93.94 160 GLU A CA 1
ATOM 1293 C C . GLU A 1 160 ? -16.087 6.728 3.337 1.00 93.94 160 GLU A C 1
ATOM 1295 O O . GLU A 1 160 ? -15.104 5.982 3.329 1.00 93.94 160 GLU A O 1
ATOM 1300 N N . ILE A 1 161 ? -16.191 7.782 4.145 1.00 93.62 161 ILE A N 1
ATOM 1301 C CA . ILE A 1 161 ? -15.236 8.107 5.199 1.00 93.62 161 ILE A CA 1
ATOM 1302 C C . ILE A 1 161 ? -15.932 8.258 6.544 1.00 93.62 161 ILE A C 1
ATOM 1304 O O . ILE A 1 161 ? -17.027 8.801 6.652 1.00 93.62 161 ILE A O 1
ATOM 1308 N N . TYR A 1 162 ? -15.240 7.817 7.582 1.00 94.06 162 TYR A N 1
ATOM 1309 C CA . TYR A 1 162 ? -15.673 7.836 8.967 1.00 94.06 162 TYR A CA 1
ATOM 1310 C C . TYR A 1 162 ? -14.771 8.818 9.725 1.00 94.06 162 TYR A C 1
ATOM 1312 O O . TYR A 1 162 ? -13.595 8.511 9.969 1.00 94.06 162 TYR A O 1
ATOM 1320 N N . PRO A 1 163 ? -15.262 10.031 10.037 1.00 91.00 163 PRO A N 1
ATOM 1321 C CA . PRO A 1 163 ? -14.467 11.051 10.710 1.00 91.00 163 PRO A CA 1
ATOM 1322 C C . PRO A 1 163 ? -14.025 10.607 12.104 1.00 91.00 163 PRO A C 1
ATOM 1324 O O . PRO A 1 163 ? -14.782 9.986 12.842 1.00 91.00 163 PRO A O 1
ATOM 1327 N N . PHE A 1 164 ? -12.829 11.020 12.522 1.00 88.06 164 PHE A N 1
ATOM 1328 C CA . PHE A 1 164 ? -12.292 10.723 13.858 1.00 88.06 164 PHE A CA 1
ATOM 1329 C C . PHE A 1 164 ? -12.868 11.621 14.974 1.00 88.06 164 PHE A C 1
ATOM 1331 O O . PHE A 1 164 ? -12.187 11.869 15.969 1.00 88.06 164 PHE A O 1
ATOM 1338 N N . ALA A 1 165 ? -14.077 12.162 14.794 1.00 81.81 165 ALA A N 1
ATOM 1339 C CA . ALA A 1 165 ? -14.753 12.967 15.815 1.00 81.81 165 ALA A CA 1
ATOM 1340 C C . ALA A 1 165 ? -15.181 12.096 17.006 1.00 81.81 165 ALA A C 1
ATOM 1342 O O . ALA A 1 165 ? -14.959 12.466 18.157 1.00 81.81 165 ALA A O 1
ATOM 1343 N N . ASP A 1 166 ? -15.692 10.902 16.702 1.00 83.06 166 ASP A N 1
ATOM 1344 C CA . ASP A 1 166 ? -16.091 9.886 17.667 1.00 83.06 166 ASP A CA 1
ATOM 1345 C C . ASP A 1 166 ? -15.191 8.649 17.578 1.00 83.06 166 ASP A C 1
ATOM 1347 O O . ASP A 1 166 ? -14.382 8.483 16.660 1.00 83.06 166 ASP A O 1
ATOM 1351 N N . SER A 1 167 ? -15.328 7.753 18.557 1.00 91.88 167 SER A N 1
ATOM 1352 C CA . SER A 1 167 ? -14.678 6.444 18.486 1.00 91.88 167 SER A CA 1
ATOM 1353 C C . SER A 1 167 ? -15.370 5.573 17.442 1.00 91.88 167 SER A C 1
ATOM 1355 O O . SER A 1 167 ? -16.575 5.342 17.511 1.00 91.88 167 SER A O 1
ATOM 1357 N N . LEU A 1 168 ? -14.586 5.053 16.506 1.00 95.38 168 LEU A N 1
ATOM 1358 C CA . LEU A 1 168 ? -15.038 4.177 15.434 1.00 95.38 168 LEU A CA 1
ATOM 1359 C C . LEU A 1 168 ? -14.974 2.731 15.915 1.00 95.38 168 LEU A C 1
ATOM 1361 O O . LEU A 1 168 ? -13.954 2.303 16.459 1.00 95.38 168 LEU A O 1
ATOM 1365 N N . ARG A 1 169 ? -16.049 1.971 15.709 1.00 97.00 169 ARG A N 1
ATOM 1366 C CA . ARG A 1 169 ? -16.122 0.552 16.082 1.00 97.00 169 ARG A CA 1
ATOM 1367 C C . ARG A 1 169 ? -16.194 -0.300 14.828 1.00 97.00 169 ARG A C 1
ATOM 1369 O O . ARG A 1 169 ? -17.024 -0.043 13.964 1.00 97.00 169 ARG A O 1
ATOM 1376 N N . ILE A 1 170 ? -15.334 -1.305 14.736 1.00 97.25 170 ILE A N 1
ATOM 1377 C CA . ILE A 1 170 ? -15.295 -2.251 13.622 1.00 97.25 170 ILE A CA 1
ATOM 1378 C C . ILE A 1 170 ? -15.476 -3.649 14.202 1.00 97.25 170 ILE A C 1
ATOM 1380 O O . ILE A 1 170 ? -14.639 -4.107 14.982 1.00 97.25 170 ILE A O 1
ATOM 1384 N N . ASN A 1 171 ? -16.557 -4.321 13.812 1.00 96.00 171 ASN A N 1
ATOM 1385 C CA . ASN A 1 171 ? -16.800 -5.706 14.202 1.00 96.00 171 ASN A CA 1
ATOM 1386 C C . ASN A 1 171 ? -15.893 -6.609 13.365 1.00 96.00 171 ASN A C 1
ATOM 1388 O O . ASN A 1 171 ? -16.010 -6.643 12.140 1.00 96.00 171 ASN A O 1
ATOM 1392 N N . MET A 1 172 ? -14.961 -7.298 14.015 1.00 95.19 172 MET A N 1
ATOM 1393 C CA . MET A 1 172 ? -14.020 -8.188 13.349 1.00 95.19 172 MET A CA 1
ATOM 1394 C C . MET A 1 172 ? -13.462 -9.235 14.311 1.00 95.19 172 MET A C 1
ATOM 1396 O O . MET A 1 172 ? -13.172 -8.933 15.466 1.00 95.19 172 MET A O 1
ATOM 1400 N N . SER A 1 173 ? -13.227 -10.437 13.788 1.00 95.94 173 SER A N 1
ATOM 1401 C CA . SER A 1 173 ? -12.496 -11.502 14.472 1.00 95.94 173 SER A CA 1
ATOM 1402 C C . SER A 1 173 ? -11.321 -11.930 13.598 1.00 95.94 173 SER A C 1
ATOM 1404 O O . SER A 1 173 ? -11.510 -12.388 12.470 1.00 95.94 173 SER A O 1
ATOM 1406 N N . GLY A 1 174 ? -10.095 -11.697 14.059 1.00 96.12 174 GLY A N 1
ATOM 1407 C CA . GLY A 1 174 ? -8.898 -11.881 13.251 1.00 96.12 174 GLY A CA 1
ATOM 1408 C C . GLY A 1 174 ? -7.764 -10.935 13.620 1.00 96.12 174 GLY A C 1
ATOM 1409 O O . GLY A 1 174 ? -7.545 -10.618 14.784 1.00 96.12 174 GLY A O 1
ATOM 1410 N N . ARG A 1 175 ? -6.997 -10.488 12.626 1.00 97.06 175 ARG A N 1
ATOM 1411 C CA . ARG A 1 175 ? -5.815 -9.646 12.825 1.00 97.06 175 ARG A CA 1
ATOM 1412 C C . ARG A 1 175 ? -5.857 -8.387 11.980 1.00 97.06 175 ARG A C 1
ATOM 1414 O O . ARG A 1 175 ? -6.009 -8.462 10.762 1.00 97.06 175 ARG A O 1
ATOM 1421 N N . LEU A 1 176 ? -5.616 -7.244 12.613 1.00 97.69 176 LEU A N 1
ATOM 1422 C CA . LEU A 1 176 ? -5.508 -5.952 11.939 1.00 97.69 176 LEU A CA 1
ATOM 1423 C C . LEU A 1 176 ? -4.179 -5.845 11.179 1.00 97.69 176 LEU A C 1
ATOM 1425 O O . LEU A 1 176 ? -3.111 -5.837 11.797 1.00 97.69 176 LEU A O 1
ATOM 1429 N N . LEU A 1 177 ? -4.239 -5.717 9.852 1.00 97.38 177 LEU A N 1
ATOM 1430 C CA . LEU A 1 177 ? -3.047 -5.630 9.004 1.00 97.38 177 LEU A CA 1
ATOM 1431 C C . LEU A 1 177 ? -2.749 -4.208 8.537 1.00 97.38 177 LEU A C 1
ATOM 1433 O O . LEU A 1 177 ? -1.582 -3.818 8.503 1.00 97.38 177 LEU A O 1
ATOM 1437 N N . ALA A 1 178 ? -3.777 -3.441 8.179 1.00 97.44 178 ALA A N 1
ATOM 1438 C CA . ALA A 1 178 ? -3.631 -2.048 7.774 1.00 97.44 178 ALA A CA 1
ATOM 1439 C C . ALA A 1 178 ? -4.913 -1.249 8.037 1.00 97.44 178 ALA A C 1
ATOM 1441 O O . ALA A 1 178 ? -5.994 -1.814 8.182 1.00 97.44 178 ALA A O 1
ATOM 1442 N N . CYS A 1 179 ? -4.792 0.072 8.066 1.00 97.75 179 CYS A N 1
ATOM 1443 C CA . CYS A 1 179 ? -5.906 1.015 8.096 1.00 97.75 179 CYS A CA 1
ATOM 1444 C C . CYS A 1 179 ? -5.776 1.959 6.900 1.00 97.75 179 CYS A C 1
ATOM 1446 O O . CYS A 1 179 ? -4.696 2.502 6.677 1.00 97.75 179 CYS A O 1
ATOM 1448 N N . LEU A 1 180 ? -6.847 2.124 6.125 1.00 97.25 180 LEU A N 1
ATOM 1449 C CA . LEU A 1 180 ? -6.916 3.043 4.991 1.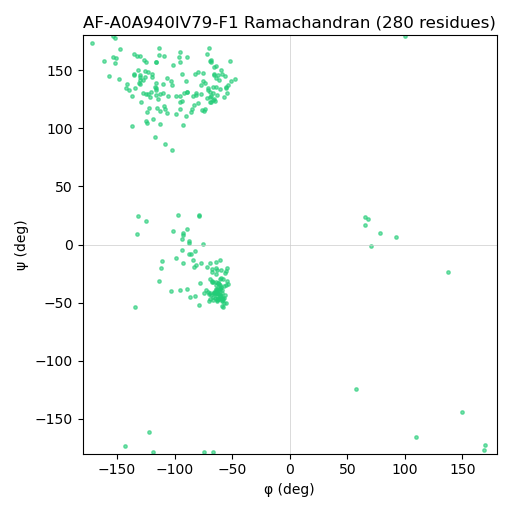00 97.25 180 LEU A CA 1
ATOM 1450 C C . LEU A 1 180 ? -7.692 4.288 5.401 1.00 97.25 180 LEU A C 1
ATOM 1452 O O . LEU A 1 180 ? -8.730 4.199 6.059 1.00 97.25 180 LEU A O 1
ATOM 1456 N N . LEU A 1 181 ? -7.192 5.452 5.002 1.00 96.06 181 LEU A N 1
ATOM 1457 C CA . LEU A 1 181 ? -7.733 6.732 5.435 1.00 96.06 181 LEU A CA 1
ATOM 1458 C C . LEU A 1 181 ? -7.500 7.834 4.404 1.00 96.06 181 LEU A C 1
ATOM 1460 O O . LEU A 1 181 ? -6.564 7.779 3.609 1.00 96.06 181 LEU A O 1
ATOM 1464 N N . LEU A 1 182 ? -8.342 8.858 4.454 1.00 94.81 182 LEU A N 1
ATOM 1465 C CA . LEU A 1 182 ? -8.061 10.147 3.842 1.00 94.81 182 LEU A CA 1
ATOM 1466 C C . LEU A 1 182 ? -7.428 11.044 4.901 1.00 94.81 182 LEU A C 1
ATOM 1468 O O . LEU A 1 182 ? -8.007 11.238 5.965 1.00 94.81 182 LEU A O 1
ATOM 1472 N N . SER A 1 183 ? -6.242 11.568 4.614 1.00 93.75 183 SER A N 1
ATOM 1473 C CA . SER A 1 183 ? -5.500 12.484 5.481 1.00 93.75 183 SER A CA 1
ATOM 1474 C C . SER A 1 183 ? -5.536 13.904 4.942 1.00 93.75 183 SER A C 1
ATOM 1476 O O . SER A 1 183 ? -5.370 14.125 3.743 1.00 93.75 183 SER A O 1
ATOM 1478 N N . THR A 1 184 ? -5.606 14.864 5.854 1.00 92.19 184 THR A N 1
ATOM 1479 C CA . THR A 1 184 ? -5.324 16.284 5.648 1.00 92.19 184 THR A CA 1
ATOM 1480 C C . THR A 1 184 ? -4.209 16.702 6.610 1.00 92.19 184 THR A C 1
ATOM 1482 O O . THR A 1 184 ? -3.444 15.880 7.103 1.00 92.19 184 THR A O 1
ATOM 1485 N N . HIS A 1 185 ? -4.036 17.994 6.872 1.00 90.75 185 HIS A N 1
ATOM 1486 C CA . HIS A 1 185 ? -3.052 18.485 7.839 1.00 90.75 185 HIS A CA 1
ATOM 1487 C C . HIS A 1 185 ? -3.641 18.665 9.254 1.00 90.75 185 HIS A C 1
ATOM 1489 O O . HIS A 1 185 ? -3.001 19.313 10.093 1.00 90.75 185 HIS A O 1
ATOM 1495 N N . ARG A 1 186 ? -4.871 18.180 9.501 1.00 88.00 186 ARG A N 1
ATOM 1496 C CA . ARG A 1 186 ? -5.712 18.555 10.659 1.00 88.00 186 ARG A CA 1
ATOM 1497 C C . ARG A 1 186 ? -6.343 17.384 11.415 1.00 88.00 186 ARG A C 1
ATOM 1499 O O . ARG A 1 186 ? -7.206 17.605 12.271 1.00 88.00 186 ARG A O 1
ATOM 1506 N N . GLU A 1 187 ? -5.958 16.153 11.121 1.00 89.88 187 GLU A N 1
ATOM 1507 C CA . GLU A 1 187 ? -6.483 14.991 11.827 1.00 89.88 187 GLU A CA 1
ATOM 1508 C C . GLU A 1 187 ? -5.851 14.872 13.220 1.00 89.88 187 GLU A C 1
ATOM 1510 O O . GLU A 1 187 ? -4.642 15.101 13.388 1.00 89.88 187 GLU A O 1
ATOM 1515 N N . PRO A 1 188 ? -6.640 14.484 14.236 1.00 91.50 188 PRO A N 1
ATOM 1516 C CA . PRO A 1 188 ? -6.081 14.095 15.518 1.00 91.50 188 PRO A CA 1
ATOM 1517 C C . PRO A 1 188 ? -5.259 12.809 15.356 1.00 91.50 188 PRO A C 1
ATOM 1519 O O . PRO A 1 188 ? -5.549 11.995 14.480 1.00 91.50 188 PRO A O 1
ATOM 1522 N N . PRO A 1 189 ? -4.248 12.572 16.206 1.00 94.12 189 PRO A N 1
ATOM 1523 C CA . PRO A 1 189 ? -3.611 11.270 16.234 1.00 94.12 189 PRO A CA 1
ATOM 1524 C C . PRO A 1 189 ? -4.609 10.219 16.727 1.00 94.12 189 PRO A C 1
ATOM 1526 O O . PRO A 1 189 ? -5.452 10.498 17.586 1.00 94.12 189 PRO A O 1
ATOM 1529 N N . ILE A 1 190 ? -4.491 9.002 16.207 1.00 96.00 190 ILE A N 1
ATOM 1530 C CA . ILE A 1 190 ? -5.437 7.917 16.481 1.00 96.00 190 ILE A CA 1
ATOM 1531 C C . ILE A 1 190 ? -4.768 6.760 17.206 1.00 96.00 190 ILE A C 1
ATOM 1533 O O . ILE A 1 190 ? -3.555 6.553 17.111 1.00 96.00 190 ILE A O 1
ATOM 1537 N N . ARG A 1 191 ? -5.562 5.967 17.912 1.00 97.12 191 ARG A N 1
ATOM 1538 C CA . ARG A 1 191 ? -5.125 4.731 18.552 1.00 97.12 191 ARG A CA 1
ATOM 1539 C C . ARG A 1 191 ? -6.073 3.598 18.187 1.00 97.12 191 ARG A C 1
ATOM 1541 O O . ARG A 1 191 ? -7.271 3.813 18.062 1.00 97.12 191 ARG A O 1
ATOM 1548 N N . PHE A 1 192 ? -5.509 2.405 18.060 1.00 97.94 192 PHE A N 1
ATOM 1549 C CA . PHE A 1 192 ? -6.241 1.157 17.909 1.00 97.94 192 PHE A CA 1
ATOM 1550 C C . PHE A 1 192 ? -6.314 0.461 19.264 1.00 97.94 192 PHE A C 1
ATOM 1552 O O . PHE A 1 192 ? -5.285 0.279 19.920 1.00 97.94 192 PHE A O 1
ATOM 1559 N N . GLU A 1 193 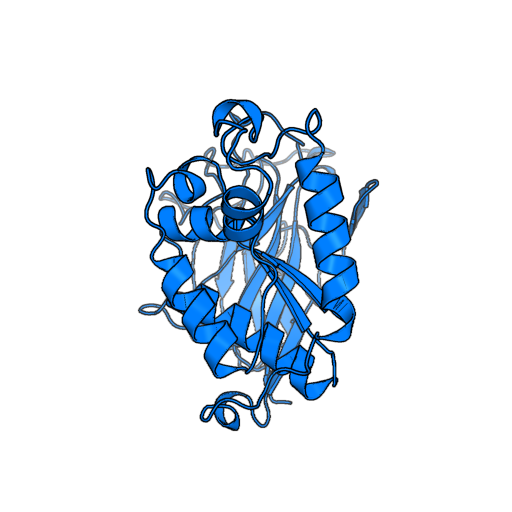? -7.509 0.080 19.687 1.00 97.50 193 GLU A N 1
ATOM 1560 C CA . GLU A 1 193 ? -7.757 -0.597 20.951 1.00 97.50 193 GLU A CA 1
ATOM 1561 C C . GLU A 1 193 ? -8.629 -1.834 20.722 1.00 97.50 193 GLU A C 1
ATOM 1563 O O . GLU A 1 193 ? -9.575 -1.832 19.938 1.00 97.50 193 GLU A O 1
ATOM 1568 N N . THR A 1 194 ? -8.273 -2.898 21.419 1.00 96.44 194 THR A N 1
ATOM 1569 C CA . THR A 1 194 ? -9.074 -4.108 21.620 1.00 96.44 194 THR A CA 1
ATOM 1570 C C . THR A 1 194 ? -9.315 -4.231 23.125 1.00 96.44 194 THR A C 1
ATOM 1572 O O . THR A 1 194 ? -8.832 -3.396 23.896 1.00 96.44 194 THR A O 1
ATOM 1575 N N . GLU A 1 195 ? -10.002 -5.278 23.570 1.00 93.12 195 GLU A N 1
ATOM 1576 C CA . GLU A 1 195 ? -10.180 -5.528 25.003 1.00 93.12 195 GLU A CA 1
ATOM 1577 C C . GLU A 1 195 ? -8.841 -5.688 25.748 1.00 93.12 195 GLU A C 1
ATOM 1579 O O . GLU A 1 195 ? -8.663 -5.157 26.843 1.00 93.12 195 GLU A O 1
ATOM 1584 N N . THR A 1 196 ? -7.860 -6.355 25.129 1.00 94.06 196 THR A N 1
ATOM 1585 C CA . THR A 1 196 ? -6.604 -6.746 25.795 1.00 94.06 196 THR A CA 1
ATOM 1586 C C . THR A 1 196 ? -5.366 -6.003 25.292 1.00 94.06 196 THR A C 1
ATOM 1588 O O . THR A 1 196 ? -4.315 -6.035 25.933 1.00 94.06 196 THR A O 1
ATOM 1591 N N . GLN A 1 197 ? -5.450 -5.321 24.147 1.00 96.06 197 GLN A N 1
ATOM 1592 C CA . GLN A 1 197 ? -4.299 -4.709 23.477 1.00 96.06 197 GLN A CA 1
ATOM 1593 C C . GLN A 1 197 ? -4.591 -3.287 23.001 1.00 96.06 197 GLN A C 1
ATOM 1595 O O . GLN A 1 197 ? -5.684 -2.979 22.529 1.00 96.06 197 GLN A O 1
ATOM 1600 N N . LYS A 1 198 ? -3.565 -2.430 23.045 1.00 95.62 198 LYS A N 1
ATOM 1601 C CA . LYS A 1 198 ? -3.598 -1.065 22.505 1.00 95.62 198 LYS A CA 1
ATOM 1602 C C . LYS A 1 198 ? -2.388 -0.811 21.616 1.00 95.62 198 LYS A C 1
ATOM 1604 O O . LYS A 1 198 ? -1.282 -1.264 21.917 1.00 95.62 198 LYS A O 1
ATOM 1609 N N . ARG A 1 199 ? -2.573 -0.048 20.540 1.00 95.94 199 ARG A N 1
ATOM 1610 C CA . ARG A 1 199 ? -1.511 0.311 19.598 1.00 95.94 199 ARG A CA 1
ATOM 1611 C C . ARG A 1 199 ? -1.626 1.762 19.144 1.00 95.94 199 ARG A C 1
ATOM 1613 O O . ARG A 1 199 ? -2.692 2.217 18.741 1.00 95.94 199 ARG A O 1
ATOM 1620 N N . GLY A 1 200 ? -0.500 2.468 19.164 1.00 94.31 200 GLY A N 1
ATOM 1621 C CA . GLY A 1 200 ? -0.414 3.899 18.884 1.00 94.31 200 GLY A CA 1
ATOM 1622 C C . GLY A 1 200 ? -0.094 4.695 20.153 1.00 94.31 200 GLY A C 1
ATOM 1623 O O . GLY A 1 200 ? 0.308 4.111 21.162 1.00 94.31 200 GLY A O 1
ATOM 1624 N N . PRO A 1 201 ? -0.264 6.023 20.139 1.00 96.19 201 PRO A N 1
ATOM 1625 C CA . PRO A 1 201 ? -0.958 6.802 19.115 1.00 96.19 201 PRO A CA 1
ATOM 1626 C C . PRO A 1 201 ? -0.153 6.980 17.819 1.00 96.19 201 PRO A C 1
ATOM 1628 O O . PRO A 1 201 ? 1.073 7.082 17.858 1.00 96.19 201 PRO A O 1
ATOM 1631 N N . TYR A 1 202 ? -0.848 7.048 16.685 1.00 96.94 202 TYR A N 1
ATOM 1632 C CA . TYR A 1 202 ? -0.295 7.280 15.351 1.00 96.94 202 TYR A CA 1
ATOM 1633 C C . TYR A 1 202 ? -0.684 8.658 14.830 1.00 96.94 202 TYR A C 1
ATOM 1635 O O . TYR A 1 202 ? -1.831 9.076 14.973 1.00 96.94 202 TYR A O 1
ATOM 1643 N N . ALA A 1 203 ? 0.262 9.352 14.203 1.00 96.06 203 ALA A N 1
ATOM 1644 C CA . ALA A 1 203 ? -0.041 10.528 13.406 1.00 96.06 203 ALA A CA 1
ATOM 1645 C C . ALA A 1 203 ? -0.690 10.093 12.095 1.00 96.06 203 ALA A C 1
ATOM 1647 O O . ALA A 1 203 ? -0.244 9.126 11.484 1.00 96.06 203 ALA A O 1
ATOM 1648 N N . VAL A 1 204 ? -1.707 10.829 11.664 1.00 95.44 204 VAL A N 1
ATOM 1649 C CA . VAL A 1 204 ? -2.473 10.528 10.445 1.00 95.44 204 VAL A CA 1
ATOM 1650 C C . VAL A 1 204 ? -2.653 11.760 9.565 1.00 95.44 204 VAL A C 1
ATOM 1652 O O . VAL A 1 204 ? -3.592 11.843 8.782 1.00 95.44 204 VAL A O 1
ATOM 1655 N N . GLN A 1 205 ? -1.747 12.726 9.709 1.00 94.12 205 GLN A N 1
ATOM 1656 C CA . GLN A 1 205 ? -1.750 13.963 8.939 1.00 94.12 205 GLN A CA 1
ATOM 1657 C C . GLN A 1 205 ? -0.802 13.850 7.739 1.00 94.12 205 GLN A C 1
ATOM 1659 O O . GLN A 1 205 ? 0.131 13.049 7.750 1.00 94.12 205 GLN A O 1
ATOM 1664 N N . ILE A 1 206 ? -0.979 14.716 6.746 1.00 93.75 206 ILE A N 1
ATOM 1665 C CA . ILE A 1 206 ? -0.001 15.010 5.693 1.00 93.75 206 ILE A CA 1
ATOM 1666 C C . ILE A 1 206 ? 0.827 16.244 6.053 1.00 93.75 206 ILE A C 1
A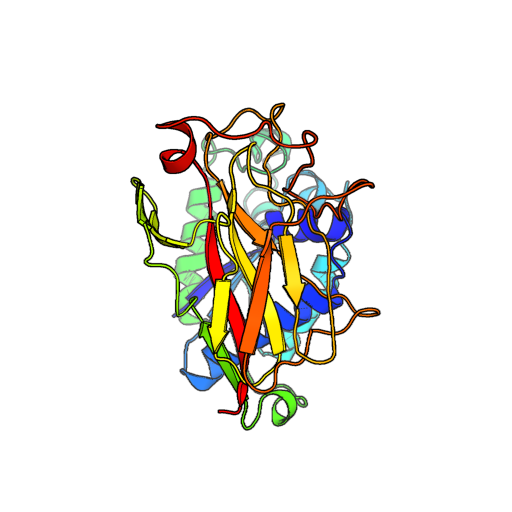TOM 1668 O O . ILE A 1 206 ? 0.407 17.082 6.856 1.00 93.75 206 ILE A O 1
ATOM 1672 N N . SER A 1 207 ? 2.020 16.361 5.475 1.00 90.56 207 SER A N 1
ATOM 1673 C CA . SER A 1 207 ? 2.914 17.494 5.722 1.00 90.56 207 SER A CA 1
ATOM 1674 C C . SER A 1 207 ? 2.324 18.796 5.178 1.00 90.56 207 SER A C 1
ATOM 1676 O O . SER A 1 207 ? 1.887 18.850 4.034 1.00 90.56 207 SER A O 1
ATOM 1678 N N . ARG A 1 208 ? 2.383 19.888 5.955 1.00 85.44 208 ARG A N 1
ATOM 1679 C CA . ARG A 1 208 ? 2.052 21.240 5.447 1.00 85.44 208 ARG A CA 1
ATOM 1680 C C . ARG A 1 208 ? 3.076 21.787 4.448 1.00 85.44 208 ARG A C 1
ATOM 1682 O O . ARG A 1 208 ? 2.816 22.799 3.810 1.00 85.44 208 ARG A O 1
ATOM 1689 N N . ARG A 1 209 ? 4.266 21.184 4.395 1.00 82.19 209 ARG A N 1
ATOM 1690 C CA . ARG A 1 209 ? 5.399 21.660 3.586 1.00 82.19 209 ARG A CA 1
ATOM 1691 C C . ARG A 1 209 ? 5.449 21.019 2.205 1.00 82.19 209 ARG A C 1
ATOM 1693 O O . ARG A 1 209 ? 6.185 21.497 1.352 1.00 82.19 209 ARG A O 1
ATOM 1700 N N . GLU A 1 210 ? 4.717 19.930 2.007 1.00 75.88 210 GLU A N 1
ATOM 1701 C CA . GLU A 1 210 ? 4.672 19.237 0.726 1.00 75.88 210 GLU A CA 1
ATOM 1702 C C . GLU A 1 210 ? 3.697 19.953 -0.207 1.00 75.88 210 GLU A C 1
ATOM 1704 O O . GLU A 1 210 ? 2.546 20.209 0.147 1.00 75.88 210 GLU A O 1
ATOM 1709 N N . SER A 1 211 ? 4.157 20.275 -1.415 1.00 74.50 211 SER A N 1
ATOM 1710 C CA . SER A 1 211 ? 3.269 20.669 -2.503 1.00 74.50 211 SER A CA 1
ATOM 1711 C C . SER A 1 211 ? 2.410 19.466 -2.890 1.00 74.50 211 SER A C 1
ATOM 1713 O O . SER A 1 211 ? 2.948 18.402 -3.193 1.00 74.50 211 SER A O 1
ATOM 1715 N N . GLY A 1 212 ? 1.089 19.609 -2.895 1.00 81.25 212 GLY A N 1
ATOM 1716 C CA . GLY A 1 212 ? 0.203 18.507 -3.249 1.00 81.25 212 GLY A CA 1
ATOM 1717 C C . GLY A 1 212 ? -1.260 18.786 -2.923 1.00 81.25 212 GLY A C 1
ATOM 1718 O O . GLY A 1 212 ? -1.604 19.885 -2.475 1.00 81.25 212 GLY A O 1
ATOM 1719 N N . PRO A 1 213 ? -2.142 17.800 -3.151 1.00 85.50 213 PRO A N 1
ATOM 1720 C CA . PRO A 1 213 ? -3.550 17.936 -2.817 1.00 85.50 213 PRO A CA 1
ATOM 1721 C C . PRO A 1 213 ? -3.739 18.043 -1.298 1.00 85.50 213 PRO A C 1
ATOM 1723 O O . PRO A 1 213 ? -3.023 17.410 -0.517 1.00 85.50 213 PRO A O 1
ATOM 1726 N N . GLN A 1 214 ? -4.736 18.833 -0.888 1.00 87.94 214 GLN A N 1
ATOM 1727 C CA . GLN A 1 214 ? -5.065 19.079 0.523 1.00 87.94 214 GLN A CA 1
ATOM 1728 C C . GLN A 1 214 ? -5.602 17.839 1.251 1.00 87.94 214 GLN A C 1
ATOM 1730 O O . GLN A 1 214 ? -5.550 17.780 2.480 1.00 87.94 214 GLN A O 1
ATOM 1735 N N . VAL A 1 215 ? -6.104 16.867 0.487 1.00 89.69 215 VAL A N 1
ATOM 1736 C CA . VAL A 1 215 ? -6.594 15.571 0.955 1.00 89.69 215 VAL A CA 1
ATOM 1737 C C . VAL A 1 215 ? -5.838 14.484 0.199 1.00 89.69 215 VAL A C 1
ATOM 1739 O O . VAL A 1 215 ? -5.760 14.529 -1.030 1.00 89.69 215 VAL A O 1
ATOM 1742 N N . GLN A 1 216 ? -5.281 13.511 0.914 1.00 92.06 216 GLN A N 1
ATOM 1743 C CA . GLN A 1 216 ? -4.522 12.406 0.325 1.00 92.06 216 GLN A CA 1
ATOM 1744 C C . GLN A 1 216 ? -5.010 11.066 0.862 1.00 92.06 216 GLN A C 1
ATOM 1746 O O . GLN A 1 216 ? -5.217 10.918 2.064 1.00 92.06 216 GLN A O 1
ATOM 1751 N N . LEU A 1 217 ? -5.123 10.071 -0.020 1.00 93.56 217 LEU A N 1
ATOM 1752 C CA . LEU A 1 217 ? -5.276 8.682 0.396 1.00 93.56 217 LEU A CA 1
ATOM 1753 C C . LEU A 1 217 ? -3.977 8.212 1.052 1.00 93.56 217 LEU A C 1
ATOM 1755 O O . LEU A 1 217 ? -2.893 8.342 0.481 1.00 93.56 217 LEU A O 1
ATOM 1759 N N . LYS A 1 218 ? -4.095 7.665 2.256 1.00 94.31 218 LYS A N 1
ATOM 1760 C CA . LYS A 1 218 ? -2.992 7.128 3.044 1.00 94.31 218 LYS A CA 1
ATOM 1761 C C . LYS A 1 218 ? -3.361 5.761 3.590 1.00 94.31 218 LYS A C 1
ATOM 1763 O O . LYS A 1 218 ? -4.530 5.378 3.667 1.00 94.31 218 LYS A O 1
ATOM 1768 N N . HIS A 1 219 ? -2.334 5.036 4.000 1.00 94.38 219 HIS A N 1
ATOM 1769 C CA . HIS A 1 219 ? -2.491 3.819 4.767 1.00 94.38 219 HIS A CA 1
ATOM 1770 C C . HIS A 1 219 ? -1.564 3.840 5.982 1.00 94.38 219 HIS A C 1
ATOM 1772 O O . HIS A 1 219 ? -0.489 4.436 5.961 1.00 94.38 219 HIS A O 1
ATOM 1778 N N . LEU A 1 220 ? -2.000 3.172 7.041 1.00 95.69 220 LEU A N 1
ATOM 1779 C CA . LEU A 1 220 ? -1.241 2.908 8.254 1.00 95.69 220 LEU A CA 1
ATOM 1780 C C . LEU A 1 220 ? -1.043 1.411 8.405 1.00 95.69 220 LEU A C 1
ATOM 1782 O O . LEU A 1 220 ? -1.983 0.637 8.233 1.00 95.69 220 LEU A O 1
ATOM 1786 N N . ILE A 1 221 ? 0.151 1.017 8.826 1.00 95.88 221 ILE A N 1
ATOM 1787 C CA . ILE A 1 221 ? 0.508 -0.376 9.090 1.00 95.88 221 ILE A CA 1
ATOM 1788 C C . ILE A 1 221 ? 0.841 -0.502 10.584 1.00 95.88 221 ILE A C 1
ATOM 1790 O O . ILE A 1 221 ? 1.977 -0.246 10.984 1.00 95.88 221 ILE A O 1
ATOM 1794 N N . PRO A 1 222 ? -0.122 -0.856 11.456 1.00 94.81 222 PRO A N 1
ATOM 1795 C CA . PRO A 1 222 ? 0.033 -0.757 12.912 1.00 94.81 222 PRO A CA 1
ATOM 1796 C C . PRO A 1 222 ? 0.858 -1.901 13.535 1.00 94.81 222 PRO A C 1
ATOM 1798 O O . PRO A 1 222 ? 0.701 -2.227 14.714 1.00 94.81 222 PRO A O 1
ATOM 1801 N N . TRP A 1 223 ? 1.735 -2.538 12.758 1.00 94.50 223 TRP A N 1
ATOM 1802 C CA . TRP A 1 223 ? 2.488 -3.715 13.178 1.00 94.50 223 TRP A CA 1
ATOM 1803 C C . TRP A 1 223 ? 3.842 -3.827 12.470 1.00 94.50 223 TRP A C 1
ATOM 1805 O O . TRP A 1 223 ? 4.092 -3.211 11.437 1.00 94.50 223 TRP A O 1
ATOM 1815 N N . ASN A 1 224 ? 4.744 -4.609 13.060 1.00 93.06 224 ASN A N 1
ATOM 1816 C CA . ASN A 1 224 ? 6.053 -4.953 12.516 1.00 93.06 224 ASN A CA 1
ATOM 1817 C C . ASN A 1 224 ? 6.518 -6.324 13.076 1.00 93.06 224 ASN A C 1
ATOM 1819 O O . ASN A 1 224 ? 5.787 -6.944 13.849 1.00 93.06 224 ASN A O 1
ATOM 1823 N N . PRO A 1 225 ? 7.703 -6.850 12.709 1.00 90.06 225 PRO A N 1
ATOM 1824 C CA . PRO A 1 225 ? 8.149 -8.164 13.185 1.00 90.06 225 PRO A CA 1
ATOM 1825 C C . PRO A 1 225 ? 8.286 -8.292 14.710 1.00 90.06 225 PRO A C 1
ATOM 1827 O O . PRO A 1 225 ? 8.108 -9.390 15.232 1.00 90.06 225 PRO A O 1
ATOM 1830 N N . VAL A 1 226 ? 8.581 -7.192 15.411 1.00 91.56 226 VAL A N 1
ATOM 1831 C CA . VAL A 1 226 ? 8.655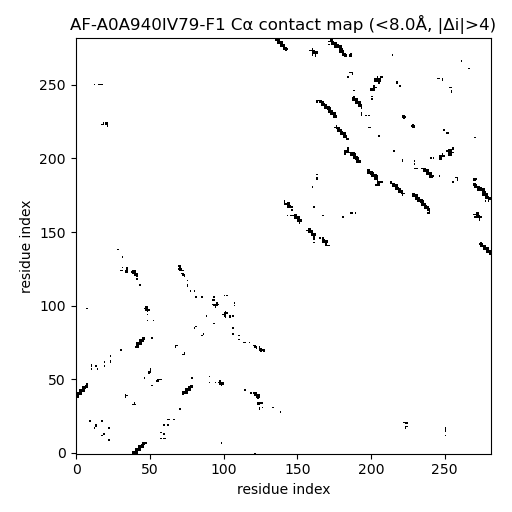 -7.132 16.882 1.00 91.56 226 VAL A CA 1
ATOM 1832 C C . VAL A 1 226 ? 7.254 -6.957 17.472 1.00 91.56 226 VAL A C 1
ATOM 1834 O O . VAL A 1 226 ? 6.857 -7.641 18.409 1.00 91.56 226 VAL A O 1
ATOM 1837 N N . ASN A 1 227 ? 6.472 -6.068 16.871 1.00 91.94 227 ASN A N 1
ATOM 1838 C CA . ASN A 1 227 ? 5.117 -5.714 17.253 1.00 91.94 227 ASN A CA 1
ATOM 1839 C C . ASN A 1 227 ? 4.117 -6.385 16.317 1.00 91.94 227 ASN A C 1
ATOM 1841 O O . ASN A 1 227 ? 3.643 -5.750 15.378 1.00 91.94 227 ASN A O 1
ATOM 1845 N N . LYS A 1 228 ? 3.802 -7.660 16.568 1.00 94.38 228 LYS A N 1
ATOM 1846 C CA . LYS A 1 228 ? 2.862 -8.445 15.748 1.00 94.38 228 LYS A CA 1
ATOM 1847 C C . LYS A 1 228 ? 1.505 -7.725 15.550 1.00 94.38 228 LYS A C 1
ATOM 1849 O O . LYS A 1 228 ? 1.160 -6.858 16.365 1.00 94.38 228 LYS A O 1
ATOM 1854 N N . PRO A 1 229 ? 0.744 -8.076 14.488 1.00 95.50 229 PRO A N 1
ATOM 1855 C CA . PRO A 1 229 ? -0.610 -7.564 14.271 1.00 95.50 229 PRO A CA 1
ATOM 1856 C C . PRO A 1 229 ? -1.459 -7.644 15.538 1.00 95.50 229 PRO A C 1
ATOM 1858 O O . PRO A 1 229 ? -1.341 -8.619 16.281 1.00 95.50 229 PRO A O 1
ATOM 1861 N N . LEU A 1 230 ? -2.302 -6.634 15.770 1.00 96.31 230 LEU A N 1
ATOM 1862 C CA . LEU A 1 230 ? -3.309 -6.712 16.829 1.00 96.31 230 LEU A CA 1
ATOM 1863 C C . LEU A 1 230 ? -4.274 -7.849 16.500 1.00 96.31 230 LEU A C 1
ATOM 1865 O O . LEU A 1 230 ? -4.802 -7.883 15.386 1.00 96.31 230 LEU A O 1
ATOM 1869 N N . THR A 1 231 ? -4.496 -8.744 17.459 1.00 96.75 231 THR A N 1
ATOM 1870 C CA . THR A 1 231 ? -5.544 -9.763 17.363 1.00 96.75 231 THR A CA 1
ATOM 1871 C C . THR A 1 231 ? -6.822 -9.186 17.949 1.00 96.75 231 THR A C 1
ATOM 1873 O O . THR A 1 231 ? -6.803 -8.612 19.034 1.00 96.75 231 THR A O 1
ATOM 1876 N N . VAL A 1 232 ? -7.917 -9.321 17.217 1.00 96.69 232 VAL A N 1
ATOM 1877 C CA . VAL A 1 232 ? -9.241 -8.826 17.577 1.00 96.69 232 VAL A CA 1
ATOM 1878 C C . VAL A 1 232 ? -10.169 -10.028 17.633 1.00 96.69 232 VAL A C 1
ATOM 1880 O O . VAL A 1 232 ? -10.155 -10.834 16.709 1.00 96.69 232 VAL A O 1
ATOM 1883 N N . GLU A 1 233 ? -10.940 -10.171 18.703 1.00 95.06 233 GLU A N 1
ATOM 1884 C CA . GLU A 1 233 ? -11.878 -11.292 18.846 1.00 95.06 233 GLU A CA 1
ATOM 1885 C C . GLU A 1 233 ? -13.290 -10.908 18.401 1.00 95.06 233 GLU A C 1
ATOM 1887 O O . GLU A 1 233 ? -13.944 -11.694 17.719 1.00 95.06 233 GLU A O 1
ATOM 1892 N N . GLU A 1 234 ? -13.718 -9.686 18.726 1.00 94.38 234 GLU A N 1
ATOM 1893 C CA . GLU A 1 234 ? -15.069 -9.195 18.439 1.00 94.38 234 GLU A CA 1
ATOM 1894 C C . GLU A 1 234 ? -15.067 -7.780 17.847 1.00 94.38 234 GLU A C 1
ATOM 1896 O O . GLU A 1 234 ? -15.642 -7.541 16.785 1.00 94.38 234 GLU A O 1
ATOM 1901 N N . CYS A 1 235 ? -14.425 -6.823 18.524 1.00 96.56 235 CYS A N 1
ATOM 1902 C CA . CYS A 1 235 ? -14.505 -5.410 18.165 1.00 96.56 235 CYS A CA 1
ATOM 1903 C C . CYS A 1 235 ? -13.137 -4.728 18.241 1.00 96.56 235 CYS A C 1
ATOM 1905 O O . CYS A 1 235 ? -12.463 -4.742 19.273 1.00 96.56 235 CYS A O 1
ATOM 1907 N N . LEU A 1 236 ? -12.766 -4.056 17.154 1.00 97.81 236 LEU A N 1
ATOM 1908 C CA . LEU A 1 236 ? -11.665 -3.103 17.111 1.00 97.81 236 LEU A CA 1
ATOM 1909 C C . LEU A 1 236 ? -12.229 -1.695 17.311 1.00 97.81 236 LEU A C 1
ATOM 1911 O O . LEU A 1 236 ? -13.139 -1.278 16.595 1.00 97.81 236 LEU A O 1
ATOM 1915 N N . VAL A 1 237 ? -11.670 -0.953 18.261 1.00 97.56 237 VAL A N 1
ATOM 1916 C CA . VAL A 1 237 ? -12.007 0.451 18.500 1.00 97.56 237 VAL A CA 1
ATOM 1917 C C . VAL A 1 237 ? -10.875 1.332 17.990 1.00 97.56 237 VAL A C 1
ATOM 1919 O O . VAL A 1 237 ? -9.714 1.141 18.349 1.00 97.56 237 VAL A O 1
ATOM 1922 N N . VAL A 1 238 ? -11.210 2.318 17.163 1.00 97.31 238 VAL A N 1
ATOM 1923 C CA . VAL A 1 238 ? -10.277 3.343 16.689 1.00 97.31 238 VAL A CA 1
ATOM 1924 C C . VAL A 1 238 ? -10.728 4.687 17.225 1.00 97.31 238 VAL A C 1
ATOM 1926 O O . VAL A 1 238 ? -11.822 5.144 16.910 1.00 97.31 238 VAL A O 1
ATOM 1929 N N . SER A 1 239 ? -9.902 5.330 18.042 1.00 94.62 239 SER A N 1
ATOM 1930 C CA . SER A 1 239 ? -10.266 6.587 18.695 1.00 94.62 239 SER A CA 1
ATOM 1931 C C . SER A 1 239 ? -9.220 7.670 18.470 1.00 94.62 239 SER A C 1
ATOM 1933 O O . SER A 1 239 ? -8.010 7.416 18.482 1.00 94.62 239 SER A O 1
ATOM 1935 N N . ALA A 1 240 ? -9.693 8.901 18.274 1.00 92.38 240 ALA A N 1
ATOM 1936 C CA . ALA A 1 240 ? -8.856 10.084 18.379 1.00 92.38 240 ALA A CA 1
ATOM 1937 C C . ALA A 1 240 ? -8.341 10.229 19.815 1.00 92.38 240 ALA A C 1
ATOM 1939 O O . ALA A 1 240 ? -9.051 9.956 20.784 1.00 92.38 240 ALA A O 1
ATOM 1940 N N . CYS A 1 241 ? -7.102 10.687 19.971 1.00 88.62 241 CYS A N 1
ATOM 1941 C CA . CYS A 1 241 ? -6.498 10.838 21.288 1.00 88.62 241 CYS A CA 1
ATOM 1942 C C . CYS A 1 241 ? -5.767 12.172 21.445 1.00 88.62 241 CYS A C 1
ATOM 1944 O O . CYS A 1 241 ? -5.168 12.712 20.516 1.00 88.62 241 CYS A O 1
ATOM 1946 N N . LYS A 1 242 ? -5.792 12.706 22.670 1.00 86.12 242 LYS A N 1
ATOM 1947 C CA . LYS A 1 242 ? -4.903 13.799 23.069 1.00 86.12 242 LYS A CA 1
ATOM 1948 C C . LYS A 1 242 ? -3.554 13.197 23.436 1.00 86.12 242 LYS A C 1
ATOM 1950 O O . LYS A 1 242 ? -3.487 12.246 24.212 1.00 86.12 242 LYS A O 1
ATOM 1955 N N . VAL A 1 243 ? -2.482 13.749 22.881 1.00 85.00 243 VAL A N 1
ATOM 1956 C CA . VAL A 1 243 ? -1.126 13.244 23.100 1.00 85.00 243 VAL A CA 1
ATOM 1957 C C . VAL A 1 243 ? -0.288 14.287 23.826 1.00 85.00 243 VAL A C 1
ATOM 1959 O O . VAL A 1 243 ? -0.223 15.440 23.413 1.00 85.00 243 VAL A O 1
ATOM 1962 N N . SER A 1 244 ? 0.356 13.877 24.919 1.00 81.12 244 SER A N 1
ATOM 1963 C CA . SER A 1 244 ? 1.344 14.694 25.638 1.00 81.12 244 SER A CA 1
ATOM 1964 C C . SER A 1 244 ? 2.743 14.601 25.019 1.00 81.12 244 SER A C 1
ATOM 1966 O O . SER A 1 244 ? 3.623 15.394 25.341 1.00 81.12 244 SER A O 1
ATOM 1968 N N . ARG A 1 245 ? 2.960 13.624 24.129 1.00 85.31 245 ARG A N 1
ATOM 1969 C CA . ARG A 1 245 ? 4.213 13.369 23.407 1.00 85.31 245 ARG A CA 1
ATOM 1970 C C . ARG A 1 245 ? 3.941 13.229 21.913 1.00 85.31 245 ARG A C 1
ATOM 1972 O O . ARG A 1 245 ? 2.810 12.970 21.510 1.00 85.31 245 ARG A O 1
ATOM 1979 N N . LYS A 1 246 ? 4.986 13.368 21.092 1.00 91.38 246 LYS A N 1
ATOM 1980 C CA . LYS A 1 246 ? 4.892 13.157 19.641 1.00 91.38 246 LYS A CA 1
ATOM 1981 C C . LYS A 1 246 ? 4.377 11.728 19.352 1.00 91.38 246 LYS A C 1
ATOM 1983 O O . LYS A 1 246 ? 4.955 10.782 19.888 1.00 91.38 246 LYS A O 1
ATOM 1988 N N . PRO A 1 247 ? 3.311 11.562 18.546 1.00 95.50 247 PRO A N 1
ATOM 1989 C CA . PRO A 1 247 ? 2.805 10.246 18.158 1.00 95.50 247 PRO A CA 1
ATOM 1990 C C . PRO A 1 247 ? 3.766 9.537 17.192 1.00 95.50 247 PRO A C 1
ATOM 1992 O O . PRO A 1 247 ? 4.695 10.147 16.656 1.00 95.50 247 PRO A O 1
ATOM 1995 N N . VAL A 1 248 ? 3.532 8.248 16.943 1.00 95.56 248 VAL A N 1
ATOM 1996 C CA . VAL A 1 248 ? 4.279 7.481 15.938 1.00 95.56 248 VAL A CA 1
ATOM 1997 C C . VAL A 1 248 ? 3.942 8.020 14.549 1.00 95.56 248 VAL A C 1
ATOM 1999 O O . VAL A 1 248 ? 2.774 8.065 14.171 1.00 95.56 248 VAL A O 1
ATOM 2002 N N . VAL A 1 249 ? 4.957 8.416 13.784 1.00 95.19 249 VAL A N 1
ATOM 2003 C CA . VAL A 1 249 ? 4.806 8.924 12.413 1.00 95.19 249 VAL A CA 1
ATOM 2004 C C . VAL A 1 249 ? 5.362 7.874 11.459 1.00 95.19 249 VAL A C 1
ATOM 2006 O O . VAL A 1 249 ? 6.533 7.519 11.577 1.00 95.19 249 VAL A O 1
ATOM 2009 N N . GLN A 1 250 ? 4.530 7.349 10.558 1.00 94.31 250 GLN A N 1
ATOM 2010 C CA . GLN A 1 250 ? 4.990 6.447 9.496 1.00 94.31 250 GLN A CA 1
ATOM 2011 C C . GLN A 1 250 ? 5.405 7.233 8.257 1.00 94.31 250 GLN A C 1
ATOM 2013 O O . GLN A 1 250 ? 5.011 8.387 8.086 1.00 94.31 250 GLN A O 1
ATOM 2018 N N . HIS A 1 251 ? 6.189 6.594 7.389 1.00 89.69 251 HIS A N 1
ATOM 2019 C CA . HIS A 1 251 ? 6.558 7.164 6.098 1.00 89.69 251 HIS A CA 1
ATOM 2020 C C . HIS A 1 251 ? 5.315 7.637 5.335 1.00 89.69 251 HIS A C 1
ATOM 2022 O O . HIS A 1 251 ? 4.283 6.967 5.366 1.00 89.69 251 HIS A O 1
ATOM 2028 N N . THR A 1 252 ? 5.407 8.782 4.656 1.00 89.50 252 THR A N 1
ATOM 2029 C CA . THR A 1 252 ? 4.305 9.503 3.975 1.00 89.50 252 THR A CA 1
ATOM 2030 C C . THR A 1 252 ? 3.252 10.172 4.870 1.00 89.50 252 THR A C 1
ATOM 2032 O O . THR A 1 252 ? 2.347 10.828 4.345 1.00 89.50 252 THR A O 1
ATOM 2035 N N . LEU A 1 253 ? 3.370 10.046 6.195 1.00 94.56 253 LEU A N 1
ATOM 2036 C CA . LEU A 1 253 ? 2.570 10.781 7.174 1.00 94.56 253 LEU A CA 1
ATOM 2037 C C . LEU A 1 253 ? 3.431 11.820 7.893 1.00 94.56 253 LEU A C 1
ATOM 2039 O O . LEU A 1 253 ? 4.660 11.767 7.899 1.00 94.56 253 LEU A O 1
ATOM 2043 N N . ALA A 1 254 ? 2.770 12.776 8.530 1.00 94.50 254 ALA A N 1
ATOM 2044 C CA . ALA A 1 254 ? 3.399 13.874 9.235 1.00 94.50 254 ALA A CA 1
ATOM 2045 C C . ALA A 1 254 ? 2.747 14.112 10.595 1.00 94.50 254 ALA A C 1
ATOM 2047 O O . ALA A 1 254 ? 1.632 13.676 10.882 1.00 94.50 254 ALA A O 1
ATOM 2048 N N . TRP A 1 255 ? 3.461 14.862 11.430 1.00 94.19 255 TRP A N 1
ATOM 2049 C CA . TRP A 1 255 ? 2.917 15.452 12.643 1.00 94.19 255 TRP A CA 1
ATOM 2050 C C . TRP A 1 255 ? 3.169 16.955 12.617 1.00 94.19 255 TRP A C 1
ATOM 2052 O O . TRP A 1 255 ? 4.297 17.402 12.821 1.00 94.19 255 TRP A O 1
ATOM 2062 N N . ASN A 1 256 ? 2.112 17.727 12.374 1.00 90.44 256 ASN A N 1
ATOM 2063 C CA . ASN A 1 256 ? 2.146 19.188 12.304 1.00 90.44 256 ASN A CA 1
ATOM 2064 C C . ASN A 1 256 ? 1.831 19.856 13.656 1.00 90.44 256 ASN A C 1
ATOM 2066 O O . ASN A 1 256 ? 1.658 21.072 13.711 1.00 90.44 256 ASN A O 1
ATOM 2070 N N . GLY A 1 257 ? 1.745 19.073 14.738 1.00 86.25 257 GLY A N 1
ATOM 2071 C CA . GLY A 1 257 ? 1.370 19.542 16.070 1.00 86.25 257 GLY A CA 1
ATOM 2072 C C . GLY A 1 257 ? -0.088 19.257 16.431 1.00 86.25 257 GLY A C 1
ATOM 2073 O O . GLY A 1 257 ? -0.846 18.665 15.658 1.00 86.25 257 GLY A O 1
ATOM 2074 N N . ALA A 1 258 ? -0.458 19.661 17.649 1.00 73.88 258 ALA A N 1
ATOM 2075 C CA . ALA A 1 258 ? -1.820 19.517 18.145 1.00 73.88 258 ALA A CA 1
ATOM 2076 C C . ALA A 1 258 ? -2.791 20.301 17.253 1.00 73.88 258 ALA A C 1
ATOM 2078 O O . ALA A 1 258 ? -2.532 21.451 16.894 1.00 73.88 258 ALA A O 1
ATOM 2079 N N . CYS A 1 259 ? -3.905 19.669 16.890 1.00 66.00 259 CYS A N 1
ATOM 2080 C CA . CYS A 1 259 ? -4.939 20.338 16.114 1.00 66.00 259 CYS A CA 1
ATOM 2081 C C . CYS A 1 259 ? -5.662 21.367 16.993 1.00 66.00 259 CYS A C 1
ATOM 2083 O O . CYS A 1 259 ? -5.998 21.033 18.134 1.00 66.00 259 CYS A O 1
ATOM 2085 N N . PRO A 1 260 ? -5.906 22.593 16.499 1.00 59.19 260 PRO A N 1
ATOM 2086 C CA . PRO A 1 260 ? -6.752 23.541 17.212 1.00 59.19 260 PRO A CA 1
ATOM 2087 C C . PRO A 1 260 ? -8.172 22.965 17.399 1.00 59.19 260 PRO A C 1
ATOM 2089 O O . PRO A 1 260 ? -8.603 22.142 16.585 1.00 59.19 260 PRO A O 1
ATOM 2092 N N . PRO A 1 261 ? -8.882 23.348 18.478 1.00 54.78 261 PRO A N 1
ATOM 2093 C CA . PRO A 1 261 ? -10.279 22.966 18.682 1.00 54.78 261 PRO A CA 1
ATOM 2094 C C . PRO A 1 261 ? -11.154 23.516 17.546 1.00 54.78 261 PRO A C 1
ATOM 2096 O O . PRO A 1 261 ? -10.911 24.615 17.053 1.00 54.78 261 PRO A O 1
ATOM 2099 N N . GLU A 1 262 ? -12.139 22.733 17.109 1.00 58.06 262 GLU A N 1
ATOM 2100 C CA . GLU A 1 262 ? -12.948 23.041 15.924 1.00 58.06 262 GLU A CA 1
ATOM 2101 C C . GLU A 1 262 ? -14.052 24.068 16.190 1.00 58.06 262 GLU A C 1
ATOM 2103 O O . GLU A 1 262 ? -14.668 24.084 17.256 1.00 58.06 262 GLU A O 1
ATOM 2108 N N . THR A 1 263 ? -14.361 24.858 15.158 1.00 48.69 263 THR A N 1
ATOM 2109 C CA . THR A 1 263 ? -15.575 25.677 15.060 1.00 48.69 263 THR A CA 1
ATOM 2110 C C . THR A 1 263 ? -16.273 25.423 13.719 1.00 48.69 263 THR A C 1
ATOM 2112 O O . THR A 1 263 ? -15.685 25.651 12.666 1.00 48.69 263 THR A O 1
ATOM 2115 N N . GLY A 1 264 ? -17.543 25.001 13.735 1.00 54.22 264 GLY A N 1
ATOM 2116 C CA . GLY A 1 264 ? -18.430 25.007 12.559 1.00 54.22 264 GLY A CA 1
ATOM 2117 C C . GLY A 1 264 ? -17.938 24.220 11.330 1.00 54.22 264 GLY A C 1
ATOM 2118 O O . GLY A 1 264 ? -17.676 23.023 11.410 1.00 54.22 264 GLY A O 1
ATOM 2119 N N . ALA A 1 265 ? -17.861 24.899 10.177 1.00 49.00 265 ALA A N 1
ATOM 2120 C CA . ALA A 1 265 ? -17.609 24.331 8.843 1.00 49.00 265 ALA A CA 1
ATOM 2121 C C . ALA A 1 265 ? -16.265 23.584 8.675 1.00 49.00 265 ALA A C 1
ATOM 2123 O O . ALA A 1 265 ? -16.100 22.845 7.706 1.00 49.00 265 ALA A O 1
ATOM 2124 N N . ASP A 1 266 ? -15.326 23.726 9.619 1.00 55.00 266 ASP A N 1
ATOM 2125 C CA . ASP A 1 266 ? -14.029 23.034 9.609 1.00 55.00 266 ASP A CA 1
ATOM 2126 C C . ASP A 1 266 ? -14.146 21.500 9.730 1.00 55.00 266 ASP A C 1
ATOM 2128 O O . ASP A 1 266 ? -13.278 20.783 9.228 1.00 55.00 266 ASP A O 1
ATOM 2132 N N . ALA A 1 267 ? -15.228 20.985 10.327 1.00 52.97 267 ALA A N 1
ATOM 2133 C CA . ALA A 1 267 ? -15.443 19.544 10.498 1.00 52.97 267 ALA A CA 1
ATOM 2134 C C . ALA A 1 267 ? -15.720 18.812 9.168 1.00 52.97 267 ALA A C 1
ATOM 2136 O O . ALA A 1 267 ? -15.354 17.649 9.012 1.00 52.97 267 ALA A O 1
ATOM 2137 N N . ALA A 1 268 ? -16.318 19.497 8.184 1.00 48.94 268 ALA A N 1
ATOM 2138 C CA . ALA A 1 268 ? -16.630 18.930 6.866 1.00 48.94 268 ALA A CA 1
ATOM 2139 C C . ALA A 1 268 ? -15.403 18.834 5.938 1.00 48.94 268 ALA A C 1
ATOM 2141 O O . ALA A 1 268 ? -15.438 18.125 4.937 1.00 48.94 268 ALA A O 1
ATOM 2142 N N . ALA A 1 269 ? -14.313 19.535 6.270 1.00 62.62 269 ALA A N 1
ATOM 2143 C CA . ALA A 1 269 ? -13.060 19.523 5.516 1.00 62.62 269 ALA A CA 1
ATOM 2144 C C . ALA A 1 269 ? -12.049 18.486 6.039 1.00 62.62 269 ALA A C 1
ATOM 2146 O O . ALA A 1 269 ? -10.904 18.455 5.579 1.00 62.62 269 ALA A O 1
ATOM 2147 N N . ARG A 1 270 ? -12.432 17.666 7.026 1.00 74.56 270 ARG A N 1
ATOM 2148 C CA . ARG A 1 270 ? -11.546 16.666 7.618 1.00 74.56 270 ARG A CA 1
ATOM 2149 C C . ARG A 1 270 ? -11.488 15.388 6.801 1.00 74.56 270 ARG A C 1
ATOM 2151 O O . ARG A 1 270 ? -12.469 14.931 6.221 1.00 74.56 270 ARG A O 1
ATOM 2158 N N . GLY A 1 271 ? -10.307 14.786 6.831 1.00 86.88 271 GLY A N 1
ATOM 2159 C CA . GLY A 1 271 ? -10.134 13.399 6.477 1.00 86.88 271 GLY A CA 1
ATOM 2160 C C . GLY A 1 271 ? -10.815 12.466 7.480 1.00 86.88 271 GLY A C 1
ATOM 2161 O O . GLY A 1 271 ? -11.438 12.874 8.463 1.00 86.88 271 GLY A O 1
ATOM 2162 N N . GLY A 1 272 ? -10.679 11.174 7.239 1.00 92.94 272 GLY A N 1
ATOM 2163 C CA . GLY A 1 272 ? -11.320 10.148 8.044 1.00 92.94 272 GLY A CA 1
ATOM 2164 C C . GLY A 1 272 ? -10.832 8.770 7.653 1.00 92.94 272 GLY A C 1
ATOM 2165 O O . GLY A 1 272 ? -10.092 8.600 6.681 1.00 92.94 272 GLY A O 1
ATOM 2166 N N . MET A 1 273 ? -11.245 7.773 8.418 1.00 95.50 273 MET A N 1
ATOM 2167 C CA . MET A 1 273 ? -10.960 6.387 8.087 1.00 95.50 273 MET A CA 1
ATOM 2168 C C . MET A 1 273 ? -11.891 5.924 6.972 1.00 95.50 273 MET A C 1
ATOM 2170 O O . MET A 1 273 ? -13.081 6.194 7.023 1.00 95.50 273 MET A O 1
ATOM 2174 N N . ILE A 1 274 ? -11.371 5.201 5.988 1.00 96.56 274 ILE A N 1
ATOM 2175 C CA . ILE A 1 274 ? -12.197 4.505 4.993 1.00 96.56 274 ILE A CA 1
ATOM 2176 C C . ILE A 1 274 ? -12.574 3.128 5.551 1.00 96.56 274 ILE A C 1
ATOM 2178 O O . ILE A 1 274 ? -13.723 2.708 5.506 1.00 96.56 274 ILE A O 1
ATOM 2182 N N . GLY A 1 275 ? -11.594 2.431 6.128 1.00 97.38 275 GLY A N 1
ATOM 2183 C CA . GLY A 1 275 ? -11.776 1.116 6.730 1.00 97.38 275 GLY A CA 1
ATOM 2184 C C . GLY A 1 275 ? -10.443 0.465 7.070 1.00 97.38 275 GLY A C 1
ATOM 2185 O O . GLY A 1 275 ? -9.377 1.079 6.957 1.00 97.38 275 GLY A O 1
ATOM 2186 N N . VAL A 1 276 ? -10.494 -0.793 7.484 1.00 97.94 276 VAL A N 1
ATOM 2187 C CA . VAL A 1 276 ? -9.319 -1.588 7.841 1.00 97.94 276 VAL A CA 1
ATOM 2188 C C . VAL A 1 276 ? -9.199 -2.818 6.960 1.00 97.94 276 VAL A C 1
ATOM 2190 O O . VAL A 1 276 ? -10.191 -3.416 6.559 1.00 97.94 276 VAL A O 1
ATOM 2193 N N . LEU A 1 277 ? -7.962 -3.212 6.686 1.00 97.88 277 LEU A N 1
ATOM 2194 C CA . LEU A 1 277 ? -7.641 -4.486 6.065 1.00 97.88 277 LEU A CA 1
ATOM 2195 C C . LEU A 1 277 ? -7.303 -5.495 7.166 1.00 97.88 277 LEU A C 1
ATOM 2197 O O . LEU A 1 277 ? -6.378 -5.266 7.957 1.00 97.88 277 LEU A O 1
ATOM 2201 N N . ALA A 1 278 ? -8.029 -6.607 7.200 1.00 97.62 278 ALA A N 1
ATOM 2202 C CA . ALA A 1 278 ? -7.917 -7.624 8.233 1.00 97.62 278 ALA A CA 1
ATOM 2203 C C . ALA A 1 278 ? -7.756 -9.032 7.648 1.00 97.62 278 ALA A C 1
ATOM 2205 O O . ALA A 1 278 ? -8.393 -9.377 6.659 1.00 97.62 278 ALA A O 1
ATOM 2206 N N . GLU A 1 279 ? -6.922 -9.849 8.293 1.00 97.12 279 GLU A N 1
ATOM 2207 C CA . GLU A 1 279 ? -6.942 -11.309 8.125 1.00 97.12 279 GLU A CA 1
ATOM 2208 C C . GLU A 1 279 ? -7.981 -11.870 9.100 1.00 97.12 279 GLU A C 1
ATOM 2210 O O . GLU A 1 279 ? -7.771 -11.759 10.306 1.00 97.12 279 GLU A O 1
ATOM 2215 N N . VAL A 1 280 ? -9.071 -12.448 8.604 1.00 95.56 280 VAL A N 1
ATOM 2216 C CA . VAL A 1 280 ? -10.176 -13.005 9.405 1.00 95.56 280 VAL A CA 1
ATOM 2217 C C . VAL A 1 280 ? -10.261 -14.522 9.245 1.00 95.56 280 VAL A C 1
ATOM 2219 O O . VAL A 1 280 ? -9.672 -15.075 8.316 1.00 95.56 280 VAL A O 1
ATOM 2222 N N . ALA A 1 281 ? -10.968 -15.203 10.147 1.00 88.56 281 ALA A N 1
ATOM 2223 C CA . ALA A 1 281 ? -11.328 -16.607 9.938 1.00 88.56 281 ALA A CA 1
ATOM 2224 C C . ALA A 1 281 ? -12.317 -16.712 8.762 1.00 88.56 281 ALA A C 1
ATOM 2226 O O . ALA A 1 281 ? -13.270 -15.933 8.700 1.00 88.56 281 ALA A O 1
ATOM 2227 N N . GLY A 1 282 ? -12.034 -17.612 7.818 1.00 72.56 282 GLY A N 1
ATOM 2228 C CA . GLY A 1 282 ? -12.842 -17.866 6.619 1.00 72.56 282 GLY A CA 1
ATOM 2229 C C . GLY A 1 282 ? -13.645 -19.154 6.701 1.00 72.56 282 GLY A C 1
ATOM 2230 O O . GLY A 1 282 ? -13.345 -19.983 7.589 1.00 72.56 282 GLY A O 1
#

Foldseek 3Di:
DDEAEDDLVVLVQVVQPAALVLVLVVVVQVLLVLLVVQHFYEYEYDAFLCVLVVVDDRPSVVVVVVSCVLQVYDYHYLSVLCVPPVVVDDSVQQAVHRRGGDPVDCSVVVSVVVCVVCVVVGGRGHQHPCVVVCPQKDKDWWAFPDDDWDWDDDPPDTATFDAQPFKTKTWAAFFFFKWKKKAAQAHAFKWKDAPVDIFWREFRHADPPDPDDRIDIDMDGRADPVRHTDGHHTMIIMHGDDDPDDIHYRPRGDHPDHHDDDDPPVRVSGMGTRTTIGIHRD

Solvent-accessible surface area (backbone atoms only — not comparable to full-atom values): 15907 Å² total; per-residue (Å²): 115,44,79,41,77,46,49,63,67,55,51,51,40,41,77,58,69,44,56,60,71,54,56,53,50,54,51,48,50,54,46,49,51,28,32,77,70,66,32,24,36,30,43,32,41,57,66,30,47,46,50,65,73,61,80,40,84,60,72,60,54,59,57,48,54,56,49,36,53,62,22,70,47,65,65,50,46,50,61,59,48,36,62,71,80,40,60,89,53,51,70,77,65,51,24,72,46,56,82,39,69,28,85,90,47,68,59,62,59,51,51,53,49,54,48,61,69,48,53,81,68,35,39,53,38,47,83,44,96,63,48,74,77,50,60,64,44,38,84,43,81,46,52,58,82,34,68,87,63,44,83,46,76,60,100,88,49,78,47,57,26,36,57,58,87,50,68,32,38,27,80,41,45,34,31,52,57,33,37,37,28,38,19,18,71,64,51,59,30,34,30,43,35,39,97,90,49,77,47,71,46,28,32,49,13,35,56,89,82,60,89,72,72,74,64,39,85,45,74,46,63,84,49,43,95,88,48,58,55,52,72,28,78,52,48,38,35,39,31,52,51,90,69,96,59,88,54,51,64,50,73,92,37,22,79,88,66,85,61,79,86,86,65,79,76,59,69,79,74,55,41,21,39,47,30,32,36,29,45,26,76,91